Protein AF-A0A7Y2C066-F1 (afdb_monomer)

Mean predicted aligned error: 6.17 Å

pLDDT: mean 93.5, std 5.36, range [54.94, 98.06]

Secondary structure (DSSP, 8-state):
----HHHHHHHHTTS--EEEE--SS--SPTT-EEEETTEEEEEEEEEEEEGGG--HHHHHHTT-SSHHHHHHHHT--TT-EEEEEEEEEEES-HHHHHHH-----HHHHHHHHHHHHHHHHT-TT---HHHHHHHHHHSTT--HHHHHHHTT--HHHHHHHHHHHHHTTSEEE-SSSEEE-HHHHHHHHHHHHTT-

Solvent-accessible surface area (backbone atoms only — not comparable to full-atom values): 10871 Å² total; per-residue (Å²): 138,87,76,55,70,69,57,49,54,32,22,67,70,68,61,23,42,39,43,77,41,71,65,98,68,84,86,73,55,68,73,37,73,43,85,56,99,88,14,26,35,30,29,67,39,77,43,83,38,50,45,80,72,62,44,76,64,54,30,48,29,43,70,38,93,40,67,69,58,48,30,65,75,52,71,53,60,69,87,38,70,31,37,42,29,36,37,45,59,66,47,71,49,66,46,58,60,43,23,66,29,65,69,68,52,73,68,57,44,52,54,51,50,52,55,45,52,56,54,22,76,69,38,96,80,49,73,47,60,68,62,53,52,52,50,30,60,78,42,57,49,44,42,63,62,59,59,15,63,78,64,77,42,61,45,69,64,47,53,54,52,52,48,54,41,32,68,72,7,30,35,41,80,54,98,58,24,30,35,57,17,42,27,28,48,33,50,52,52,52,58,52,60,75,73,108

Sequence (196 aa):
MLFKIKDLQAIKKGKIDLAFRNWKSARVKVDSVINTAIGQIKINSIEKSRIAHISPEDIKRSGNENLSSLLKILKVNAEDEVFRIALSYHGEDPRIKLRNQESISSVQFEEVKFKLDRMDGRSSTGPWTMQVLKLIQNHPHQRAQFLADTLERDKDKLKINIRKLKNMGLTQRHEVGYTISPLGKAYLNEIENLKT

Nearest PDB structures (foldseek):
  1lnw-assembly3_F  TM=7.573E-01  e=3.057E-03  Pseudomonas aeruginosa
  7oyk-assembly2_DDD  TM=9.380E-01  e=2.435E-02  Bacillus subtilis subsp. subtilis str. 168
  7oyk-assembly2_CCC  TM=6.963E-01  e=1.219E-02  Bacillus subtilis subsp. subtilis str. 168
  7oyk-assembly1_BBB  TM=6.922E-01  e=1.219E-02  Bacillus subtilis subsp. subtilis str. 168
  8r3g-assembly1_C  TM=8.008E-01  e=3.132E-02  Bacillus subtilis

Radius of gyration: 21.39 Å; Cα contacts (8 Å, |Δi|>4): 288; chains: 1; bounding box: 54×34×54 Å

Structure (mmCIF, N/CA/C/O backbone):
data_AF-A0A7Y2C066-F1
#
_entry.id   AF-A0A7Y2C066-F1
#
loop_
_atom_site.group_PDB
_atom_site.id
_atom_site.type_symbol
_atom_site.label_atom_id
_atom_site.label_alt_id
_atom_site.label_comp_id
_atom_site.label_asym_id
_atom_site.label_entity_id
_atom_site.label_seq_id
_atom_site.pdbx_PDB_ins_code
_atom_site.Cartn_x
_atom_site.Cartn_y
_atom_site.Cartn_z
_atom_site.occupancy
_atom_site.B_iso_or_equiv
_atom_site.auth_seq_id
_atom_site.auth_comp_id
_atom_site.auth_asym_id
_atom_site.auth_atom_id
_atom_site.pdbx_PDB_model_num
ATOM 1 N N . MET A 1 1 ? 8.608 2.709 -5.106 1.00 57.56 1 MET A N 1
ATOM 2 C CA . MET A 1 1 ? 8.602 2.460 -6.562 1.00 57.56 1 MET A CA 1
ATOM 3 C C . MET A 1 1 ? 7.378 3.158 -7.123 1.00 57.56 1 MET A C 1
ATOM 5 O O . MET A 1 1 ? 6.286 2.838 -6.674 1.00 57.56 1 MET A O 1
ATOM 9 N N . LEU A 1 2 ? 7.550 4.152 -7.994 1.00 70.25 2 LEU A N 1
ATOM 10 C CA . LEU A 1 2 ? 6.425 4.884 -8.576 1.00 70.25 2 LEU A CA 1
ATOM 11 C C . LEU A 1 2 ? 6.383 4.586 -10.075 1.00 70.25 2 LEU A C 1
ATOM 13 O O . LEU A 1 2 ? 7.304 4.951 -10.798 1.00 70.25 2 LEU A O 1
ATOM 17 N N . PHE A 1 3 ? 5.351 3.871 -10.511 1.00 83.25 3 PHE A N 1
ATOM 18 C CA . PHE A 1 3 ? 5.020 3.721 -11.926 1.00 83.25 3 PHE A CA 1
ATOM 19 C C . PHE A 1 3 ? 3.995 4.779 -12.310 1.00 83.25 3 PHE A C 1
ATOM 21 O O . PHE A 1 3 ? 3.134 5.130 -11.496 1.00 83.25 3 PHE A O 1
ATOM 28 N N . LYS A 1 4 ? 4.054 5.261 -13.552 1.00 88.81 4 LYS A N 1
ATOM 29 C CA . LYS A 1 4 ? 2.975 6.087 -14.096 1.00 88.81 4 LYS A CA 1
ATOM 30 C C . LYS A 1 4 ? 1.754 5.198 -14.334 1.00 88.81 4 LYS A C 1
ATOM 32 O O . LYS A 1 4 ? 1.894 4.011 -14.624 1.00 88.81 4 LYS A O 1
ATOM 37 N N . ILE A 1 5 ? 0.551 5.771 -14.256 1.00 90.62 5 ILE A N 1
ATOM 38 C CA . ILE A 1 5 ? -0.699 5.023 -14.486 1.00 90.62 5 ILE A CA 1
ATOM 39 C C . ILE A 1 5 ? -0.692 4.346 -15.866 1.00 90.62 5 ILE A C 1
ATOM 41 O O . ILE A 1 5 ? -1.111 3.196 -15.972 1.00 90.62 5 ILE A O 1
ATOM 45 N N . LYS A 1 6 ? -0.148 5.011 -16.896 1.00 91.56 6 LYS A N 1
ATOM 46 C CA . LYS A 1 6 ? -0.020 4.435 -18.244 1.00 91.56 6 LYS A CA 1
ATOM 47 C C . LYS A 1 6 ? 0.816 3.144 -18.256 1.00 91.56 6 LYS A C 1
ATOM 49 O O . LYS A 1 6 ? 0.405 2.160 -18.861 1.00 91.56 6 LYS A O 1
ATOM 54 N N . ASP A 1 7 ? 1.943 3.133 -17.539 1.00 92.50 7 ASP A N 1
ATOM 55 C CA . ASP A 1 7 ? 2.865 1.993 -17.507 1.00 92.50 7 ASP A CA 1
ATOM 56 C C . ASP A 1 7 ? 2.202 0.838 -16.762 1.00 92.50 7 ASP A C 1
ATOM 58 O O . ASP A 1 7 ? 2.212 -0.297 -17.221 1.00 92.50 7 ASP A O 1
ATOM 62 N N . LEU A 1 8 ? 1.528 1.150 -15.651 1.00 93.62 8 LEU A N 1
ATOM 63 C CA . LEU A 1 8 ? 0.734 0.178 -14.914 1.00 93.62 8 LEU A CA 1
ATOM 64 C C . LEU A 1 8 ? -0.328 -0.475 -15.816 1.00 93.62 8 LEU A C 1
ATOM 66 O O . LEU A 1 8 ? -0.439 -1.698 -15.850 1.00 93.62 8 LEU A O 1
ATOM 70 N N . GLN A 1 9 ? -1.099 0.311 -16.574 1.00 94.12 9 GLN A N 1
ATOM 71 C CA . GLN A 1 9 ? -2.117 -0.232 -17.482 1.00 94.12 9 GLN A CA 1
ATOM 72 C C . GLN A 1 9 ? -1.508 -1.137 -18.557 1.00 94.12 9 GLN A C 1
ATOM 74 O O . GLN A 1 9 ? -2.096 -2.162 -18.899 1.00 94.12 9 GLN A O 1
ATOM 79 N N . ALA A 1 10 ? -0.337 -0.777 -19.080 1.00 94.56 10 ALA A N 1
ATOM 80 C CA . ALA A 1 10 ? 0.388 -1.603 -20.034 1.00 94.56 10 ALA A CA 1
ATOM 81 C C . ALA A 1 10 ? 0.888 -2.913 -19.399 1.00 94.56 10 ALA A C 1
ATOM 83 O O . ALA A 1 10 ? 0.758 -3.959 -20.030 1.00 94.56 10 ALA A O 1
ATOM 84 N N . ILE A 1 11 ? 1.342 -2.887 -18.140 1.00 95.31 11 ILE A N 1
ATOM 85 C CA . ILE A 1 11 ? 1.706 -4.089 -17.370 1.00 95.31 11 ILE A CA 1
ATOM 86 C C . ILE A 1 11 ? 0.494 -5.002 -17.170 1.00 95.31 11 ILE A C 1
ATOM 88 O O . ILE A 1 11 ? 0.571 -6.198 -17.431 1.00 95.31 11 ILE A O 1
ATOM 92 N N . LYS A 1 12 ? -0.661 -4.443 -16.785 1.00 95.00 12 LYS A N 1
ATOM 93 C CA . LYS A 1 12 ? -1.915 -5.209 -16.656 1.00 95.00 12 LYS A CA 1
ATOM 94 C C . LYS A 1 12 ? -2.336 -5.875 -17.969 1.00 95.00 12 LYS A C 1
ATOM 96 O O . LYS A 1 12 ? -2.897 -6.962 -17.944 1.00 95.00 12 LYS A O 1
ATOM 101 N N . LYS A 1 13 ? -2.055 -5.236 -19.107 1.00 95.06 13 LYS A N 1
ATOM 102 C CA . LYS A 1 13 ? -2.313 -5.777 -20.452 1.00 95.06 13 LYS A CA 1
ATOM 103 C C . LYS A 1 13 ? -1.206 -6.715 -20.963 1.00 95.06 13 LYS A C 1
ATOM 105 O O . LYS A 1 13 ? -1.293 -7.140 -22.108 1.00 95.06 13 LYS A O 1
ATOM 110 N N . GLY A 1 14 ? -0.156 -6.979 -20.180 1.00 93.44 14 GLY A N 1
ATOM 111 C CA . GLY A 1 14 ? 0.991 -7.799 -20.593 1.00 93.44 14 GLY A CA 1
ATOM 112 C C . GLY A 1 14 ? 1.893 -7.158 -21.655 1.00 93.44 14 GLY A C 1
ATOM 113 O O . GLY A 1 14 ? 2.716 -7.840 -22.249 1.00 93.44 14 GLY A O 1
ATOM 114 N N . LYS A 1 15 ? 1.746 -5.853 -21.922 1.00 94.62 15 LYS A N 1
ATOM 115 C CA . LYS A 1 15 ? 2.551 -5.127 -22.924 1.00 94.62 15 LYS A CA 1
ATOM 116 C C . LYS A 1 15 ? 3.915 -4.681 -22.395 1.00 94.62 15 LYS A C 1
ATOM 118 O O . LYS A 1 15 ? 4.811 -4.415 -23.186 1.00 94.62 15 LYS A O 1
ATOM 123 N N . ILE A 1 16 ? 4.033 -4.533 -21.078 1.00 95.56 16 ILE A N 1
ATOM 124 C CA . ILE A 1 16 ? 5.264 -4.173 -20.372 1.00 95.56 16 ILE A CA 1
ATOM 125 C C . ILE A 1 16 ? 5.467 -5.204 -19.271 1.00 95.56 16 ILE A C 1
ATOM 127 O O . ILE A 1 16 ? 4.553 -5.457 -18.489 1.00 95.56 16 ILE A O 1
ATOM 131 N N . ASP A 1 17 ? 6.666 -5.756 -19.186 1.00 97.12 17 ASP A N 1
ATOM 132 C CA . ASP A 1 17 ? 7.052 -6.724 -18.157 1.00 97.12 17 ASP A CA 1
ATOM 133 C C . ASP A 1 17 ? 8.464 -6.464 -17.603 1.00 97.12 17 ASP A C 1
ATOM 135 O O . ASP A 1 17 ? 8.962 -7.231 -16.776 1.00 97.12 17 ASP A O 1
ATOM 139 N N . LEU A 1 18 ? 9.099 -5.361 -18.018 1.00 97.00 18 LEU A N 1
ATOM 140 C CA . LEU A 1 18 ? 10.395 -4.915 -17.519 1.00 97.00 18 LEU A CA 1
ATOM 141 C C . LEU A 1 18 ? 10.331 -3.498 -16.953 1.00 97.00 18 LEU A C 1
ATOM 143 O O . LEU A 1 18 ? 9.627 -2.616 -17.442 1.00 97.00 18 LEU A O 1
ATOM 147 N N . ALA A 1 19 ? 11.145 -3.248 -15.936 1.00 95.56 19 ALA A N 1
ATOM 148 C CA . ALA A 1 19 ? 11.469 -1.909 -15.482 1.00 95.56 19 ALA A CA 1
ATOM 149 C C . ALA A 1 19 ? 12.961 -1.790 -15.200 1.00 95.56 19 ALA A C 1
ATOM 151 O O . ALA A 1 19 ? 13.561 -2.664 -14.582 1.00 95.56 19 ALA A O 1
ATOM 152 N N . PHE A 1 20 ? 13.531 -0.652 -15.578 1.00 95.12 20 PHE A N 1
ATOM 153 C CA . PHE A 1 20 ? 14.903 -0.302 -15.239 1.00 95.12 20 PHE A CA 1
ATOM 154 C C . PHE A 1 20 ? 14.936 0.749 -14.137 1.00 95.12 20 PHE A C 1
ATOM 156 O O . PHE A 1 20 ? 14.076 1.639 -14.094 1.00 95.12 20 PHE A O 1
ATOM 163 N N . ARG A 1 21 ? 15.893 0.650 -13.212 1.00 93.88 21 ARG A N 1
ATOM 164 C CA 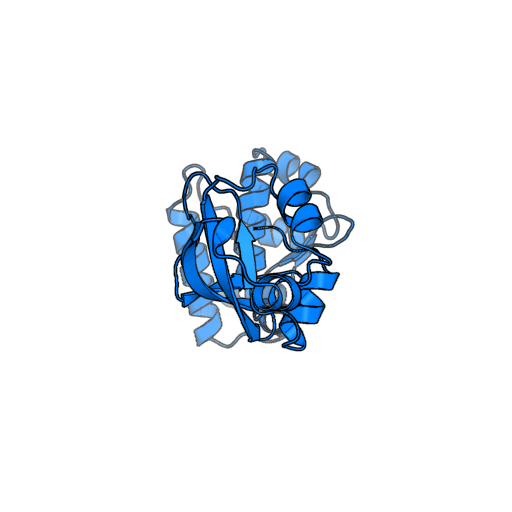. ARG A 1 21 ? 16.023 1.580 -12.083 1.00 93.88 21 ARG A CA 1
ATOM 165 C C . ARG A 1 21 ? 17.480 1.887 -11.767 1.00 93.88 21 ARG A C 1
ATOM 167 O O . ARG A 1 21 ? 18.281 0.982 -11.570 1.00 93.88 21 ARG A O 1
ATOM 174 N N . ASN A 1 22 ? 17.774 3.171 -11.599 1.00 94.06 22 ASN A N 1
ATOM 175 C CA . ASN A 1 22 ? 19.000 3.638 -10.970 1.00 94.06 22 ASN A CA 1
ATOM 176 C C . ASN A 1 22 ? 18.770 3.710 -9.449 1.00 94.06 22 ASN A C 1
ATOM 178 O O . ASN A 1 22 ? 18.208 4.679 -8.934 1.00 94.06 22 ASN A O 1
ATOM 182 N N . TRP A 1 23 ? 19.092 2.631 -8.736 1.00 92.12 23 TRP A N 1
ATOM 183 C CA . TRP A 1 23 ? 18.979 2.556 -7.277 1.00 92.12 23 TRP A CA 1
ATOM 184 C C . TRP A 1 23 ? 20.351 2.346 -6.648 1.00 92.12 23 TRP A C 1
ATOM 186 O O . TRP A 1 23 ? 21.176 1.626 -7.191 1.00 92.12 23 TRP A O 1
ATOM 196 N N . LYS A 1 24 ? 20.554 2.880 -5.437 1.00 87.50 24 LYS A N 1
ATOM 197 C CA . LYS A 1 24 ? 21.724 2.524 -4.615 1.00 87.50 24 LYS A CA 1
ATOM 198 C C . LYS A 1 24 ? 21.641 1.086 -4.087 1.00 87.50 24 LYS A C 1
ATOM 200 O O . LYS A 1 24 ? 22.653 0.412 -3.959 1.00 87.50 24 LYS A O 1
ATOM 205 N N . SER A 1 25 ? 20.433 0.617 -3.766 1.00 86.56 25 SER A N 1
ATOM 206 C CA . SER A 1 25 ? 20.174 -0.756 -3.321 1.00 86.56 25 SER A CA 1
ATOM 207 C C . SER A 1 25 ? 18.729 -1.180 -3.599 1.00 86.56 25 SER A C 1
ATOM 209 O O . SER A 1 25 ? 17.804 -0.360 -3.565 1.00 86.56 25 SER A O 1
ATOM 211 N N . ALA A 1 26 ? 18.523 -2.473 -3.868 1.00 86.19 26 ALA A N 1
ATOM 212 C CA . ALA A 1 26 ? 17.196 -3.050 -4.057 1.00 86.19 26 ALA A CA 1
ATOM 213 C C . ALA A 1 26 ? 16.495 -3.241 -2.701 1.00 86.19 26 ALA A C 1
ATOM 215 O O . ALA A 1 26 ? 16.859 -4.106 -1.912 1.00 86.19 26 ALA A O 1
ATOM 216 N N . ARG A 1 27 ? 15.479 -2.414 -2.419 1.00 84.06 27 ARG A N 1
ATOM 217 C CA . ARG A 1 27 ? 14.651 -2.532 -1.197 1.00 84.06 27 ARG A CA 1
ATOM 218 C C . ARG A 1 27 ? 13.428 -3.437 -1.365 1.00 84.06 27 ARG A C 1
ATOM 220 O O . ARG A 1 27 ? 12.793 -3.798 -0.379 1.00 84.06 27 ARG A O 1
ATOM 227 N N . VAL A 1 28 ? 13.063 -3.745 -2.605 1.00 86.62 28 VAL A N 1
ATOM 228 C CA . VAL A 1 28 ? 12.016 -4.720 -2.939 1.00 86.62 28 VAL A CA 1
ATOM 229 C C . VAL A 1 28 ? 12.650 -6.093 -3.103 1.00 86.62 28 VAL A C 1
ATOM 231 O O . VAL A 1 28 ? 13.796 -6.190 -3.530 1.00 86.62 28 VAL A O 1
ATOM 234 N N . LYS A 1 29 ? 11.908 -7.137 -2.738 1.00 91.69 29 LYS A N 1
ATOM 235 C CA . LYS A 1 29 ? 12.378 -8.521 -2.818 1.00 91.69 29 LYS A CA 1
ATOM 236 C C . LYS A 1 29 ? 11.821 -9.195 -4.066 1.00 91.69 29 LYS A C 1
ATOM 238 O O . LYS A 1 29 ? 10.720 -8.860 -4.509 1.00 91.69 29 LYS A O 1
ATOM 243 N N . VAL A 1 30 ? 12.563 -10.157 -4.597 1.00 94.75 30 VAL A N 1
ATOM 244 C CA . VAL A 1 30 ? 12.031 -11.110 -5.577 1.00 94.75 30 VAL A CA 1
ATOM 245 C C . VAL A 1 30 ? 10.818 -11.826 -4.966 1.00 94.75 30 VAL A C 1
ATOM 247 O O . VAL A 1 30 ? 10.724 -11.959 -3.745 1.00 94.75 30 VAL A O 1
ATOM 250 N N . ASP A 1 31 ? 9.841 -12.155 -5.807 1.00 93.94 31 ASP A N 1
ATOM 251 C CA . ASP A 1 31 ? 8.526 -12.710 -5.470 1.00 93.94 31 ASP A CA 1
ATOM 252 C C . ASP A 1 31 ? 7.604 -11.818 -4.629 1.00 93.94 31 ASP A C 1
ATOM 254 O O . ASP A 1 31 ? 6.464 -12.191 -4.348 1.00 93.94 31 ASP A O 1
ATOM 258 N N . SER A 1 32 ? 8.033 -10.604 -4.271 1.00 93.56 32 SER A N 1
ATOM 259 C CA . SER A 1 32 ? 7.168 -9.678 -3.542 1.00 93.56 32 SER A CA 1
ATOM 260 C C . SER A 1 32 ? 6.041 -9.124 -4.416 1.00 93.56 32 SER A C 1
ATOM 262 O O . SER A 1 32 ? 6.210 -8.857 -5.608 1.00 93.56 32 SER A O 1
ATOM 264 N N . VAL A 1 33 ? 4.884 -8.907 -3.788 1.00 93.50 33 VAL A N 1
ATOM 265 C CA . VAL A 1 33 ? 3.707 -8.296 -4.410 1.00 93.50 33 VAL A CA 1
ATOM 266 C C . VAL A 1 33 ? 3.542 -6.867 -3.904 1.00 93.50 33 VAL A C 1
ATOM 268 O O . VAL A 1 33 ? 3.562 -6.599 -2.701 1.00 93.50 33 VAL A O 1
ATOM 271 N N . ILE A 1 34 ? 3.374 -5.930 -4.834 1.00 90.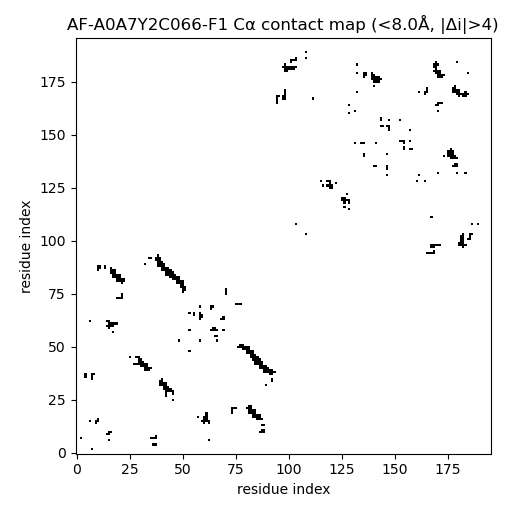81 34 ILE A N 1
ATOM 272 C CA . ILE A 1 34 ? 3.264 -4.499 -4.564 1.00 90.81 34 ILE A CA 1
ATOM 273 C C . ILE A 1 34 ? 1.872 -4.021 -4.963 1.00 90.81 34 ILE A C 1
ATOM 275 O O . ILE A 1 34 ? 1.448 -4.172 -6.107 1.00 90.81 34 ILE A O 1
ATOM 279 N N . ASN A 1 35 ? 1.182 -3.371 -4.026 1.00 90.19 35 ASN A N 1
ATOM 280 C CA . ASN A 1 35 ? -0.069 -2.677 -4.314 1.00 90.19 35 ASN A CA 1
ATOM 281 C C . ASN A 1 35 ? 0.200 -1.390 -5.109 1.00 90.19 35 ASN A C 1
ATOM 283 O O . ASN A 1 35 ? 0.989 -0.540 -4.690 1.00 90.19 35 ASN A O 1
ATOM 287 N N . THR A 1 36 ? -0.510 -1.219 -6.218 1.00 90.81 36 THR A N 1
ATOM 288 C CA . THR A 1 36 ? -0.438 -0.059 -7.116 1.00 90.81 36 THR A CA 1
ATOM 289 C C . THR A 1 36 ? -1.817 0.583 -7.282 1.00 90.81 36 THR A C 1
ATOM 291 O O . THR A 1 36 ? -2.799 0.131 -6.696 1.00 90.81 36 THR A O 1
ATOM 294 N N . ALA A 1 37 ? -1.910 1.644 -8.086 1.00 86.50 37 ALA A N 1
ATOM 295 C CA . ALA A 1 37 ? -3.178 2.319 -8.359 1.00 86.50 37 ALA A CA 1
ATOM 296 C C . ALA A 1 37 ? -4.194 1.464 -9.147 1.00 86.50 37 ALA A C 1
ATOM 298 O O . ALA A 1 37 ? -5.370 1.805 -9.157 1.00 86.50 37 ALA A O 1
ATOM 299 N N . ILE A 1 38 ? -3.766 0.374 -9.796 1.00 88.19 38 ILE A N 1
ATOM 300 C CA . ILE A 1 38 ? -4.628 -0.451 -10.668 1.00 88.19 38 ILE A CA 1
ATOM 301 C C . ILE A 1 38 ? -4.701 -1.930 -10.245 1.00 88.19 38 ILE A C 1
ATOM 303 O O . ILE A 1 38 ? -5.071 -2.794 -11.043 1.00 88.19 38 ILE A O 1
ATOM 307 N N . GLY A 1 39 ? -4.280 -2.234 -9.017 1.00 91.25 39 GLY A N 1
ATOM 308 C CA . GLY A 1 39 ? -4.144 -3.597 -8.512 1.00 91.25 39 GLY A CA 1
ATOM 309 C C . GLY A 1 39 ? -2.717 -3.925 -8.096 1.00 91.25 39 GLY A C 1
ATOM 310 O O . GLY A 1 39 ? -1.932 -3.040 -7.749 1.00 91.25 39 GLY A O 1
ATOM 311 N N . GLN A 1 40 ? -2.386 -5.203 -8.114 1.00 94.69 40 GLN A N 1
ATOM 312 C CA . GLN A 1 40 ? -1.141 -5.750 -7.611 1.00 94.69 40 GLN A CA 1
ATOM 313 C C . GLN A 1 40 ? -0.183 -6.113 -8.742 1.00 94.69 40 GLN A C 1
ATOM 315 O O . GLN A 1 40 ? -0.586 -6.661 -9.766 1.00 94.69 40 GLN A O 1
ATOM 320 N N . ILE A 1 41 ? 1.098 -5.819 -8.533 1.00 95.12 41 ILE A N 1
ATOM 321 C CA . ILE A 1 41 ? 2.198 -6.222 -9.413 1.00 95.12 41 ILE A CA 1
ATOM 322 C C . ILE A 1 41 ? 3.128 -7.136 -8.626 1.00 95.12 41 ILE A C 1
ATOM 324 O O . ILE A 1 41 ? 3.499 -6.802 -7.500 1.00 95.12 41 ILE A O 1
ATOM 328 N N . LYS A 1 42 ? 3.521 -8.259 -9.223 1.00 95.94 42 LYS A N 1
ATOM 329 C CA . LYS A 1 42 ? 4.548 -9.152 -8.691 1.00 95.94 42 LYS A CA 1
ATOM 330 C C . LYS A 1 42 ? 5.913 -8.762 -9.254 1.00 95.94 42 LYS A C 1
ATOM 332 O O . LYS A 1 42 ? 6.036 -8.464 -10.442 1.00 95.94 42 LYS A O 1
ATOM 337 N N . ILE A 1 43 ? 6.926 -8.751 -8.392 1.00 96.44 43 ILE A N 1
ATOM 338 C CA . ILE A 1 43 ? 8.331 -8.633 -8.784 1.00 96.44 43 ILE A CA 1
ATOM 339 C C . ILE A 1 43 ? 8.867 -10.036 -9.058 1.00 96.44 43 ILE A C 1
ATOM 341 O O . ILE A 1 43 ? 8.978 -10.841 -8.139 1.00 96.44 43 ILE A O 1
ATOM 345 N N . ASN A 1 44 ? 9.184 -10.323 -10.316 1.00 96.56 44 ASN A N 1
ATOM 346 C CA . ASN A 1 44 ? 9.581 -11.655 -10.767 1.00 96.56 44 ASN A CA 1
ATOM 347 C C . ASN A 1 44 ? 11.097 -11.862 -10.663 1.00 96.56 44 ASN A C 1
ATOM 349 O O . ASN A 1 44 ? 11.532 -12.936 -10.273 1.00 96.56 44 ASN A O 1
ATOM 353 N N . SER A 1 45 ? 11.904 -10.845 -10.978 1.00 96.75 45 SER A N 1
ATOM 354 C CA . SER A 1 45 ? 13.358 -10.881 -10.775 1.00 96.75 45 SER A CA 1
ATOM 355 C C . SER A 1 45 ? 13.924 -9.476 -10.574 1.00 96.75 45 SER A C 1
ATOM 357 O O . SER A 1 45 ? 13.286 -8.477 -10.918 1.00 96.75 45 SER A O 1
ATOM 359 N N . ILE A 1 46 ? 15.108 -9.398 -9.964 1.00 96.38 46 ILE A N 1
ATOM 360 C CA . ILE A 1 46 ? 15.875 -8.163 -9.791 1.00 96.38 46 ILE A CA 1
ATOM 361 C C . ILE A 1 46 ? 17.337 -8.501 -10.049 1.00 96.38 46 ILE A C 1
ATOM 363 O O . ILE A 1 46 ? 17.955 -9.220 -9.268 1.00 96.38 46 ILE A O 1
ATOM 367 N N . GLU A 1 47 ? 17.896 -7.936 -11.108 1.00 95.56 47 GLU A N 1
ATOM 368 C CA . GLU A 1 47 ? 19.273 -8.179 -11.535 1.00 95.56 47 GLU A CA 1
ATOM 369 C C . GLU A 1 47 ? 19.969 -6.849 -11.810 1.00 95.56 47 GLU A C 1
ATOM 371 O O . GLU A 1 47 ? 19.320 -5.857 -12.144 1.00 95.56 47 GLU A O 1
ATOM 376 N N . LYS A 1 48 ? 21.296 -6.809 -11.680 1.00 95.25 48 LYS A N 1
ATOM 377 C CA . LYS A 1 48 ? 22.084 -5.695 -12.214 1.00 95.25 48 LYS A CA 1
ATOM 378 C C . LYS A 1 48 ? 22.378 -5.963 -13.685 1.00 95.25 48 LYS A C 1
ATOM 380 O O . LYS A 1 48 ? 22.749 -7.074 -14.044 1.00 95.25 48 LYS A O 1
ATOM 385 N N . SER A 1 49 ? 22.231 -4.941 -14.514 1.00 95.81 49 SER A N 1
ATOM 386 C CA . SER A 1 49 ? 22.563 -4.982 -15.933 1.00 95.81 49 SER A CA 1
ATOM 387 C C . SER A 1 49 ? 23.351 -3.738 -16.295 1.00 95.81 49 SER A C 1
ATOM 389 O O . SER A 1 49 ? 22.928 -2.622 -15.982 1.00 95.81 49 SER A O 1
ATOM 391 N N . ARG A 1 50 ? 24.459 -3.924 -17.013 1.00 95.31 50 ARG A N 1
ATOM 392 C CA . ARG A 1 50 ? 25.110 -2.823 -17.724 1.00 95.31 50 ARG A CA 1
ATOM 393 C C . ARG A 1 50 ? 24.172 -2.290 -18.790 1.00 95.31 50 ARG A C 1
ATOM 395 O O . ARG A 1 50 ? 23.432 -3.056 -19.414 1.00 95.31 50 ARG A O 1
ATOM 402 N N . ILE A 1 51 ? 24.222 -0.985 -19.001 1.00 95.06 51 ILE A N 1
ATOM 403 C CA . ILE A 1 51 ? 23.405 -0.311 -20.008 1.00 95.06 51 ILE A CA 1
ATOM 404 C C . ILE A 1 51 ? 23.736 -0.814 -21.417 1.00 95.06 51 ILE A C 1
ATOM 406 O O . ILE A 1 51 ? 22.820 -1.042 -22.204 1.00 95.06 51 ILE A O 1
ATOM 410 N N . ALA A 1 52 ? 25.011 -1.096 -21.696 1.00 93.56 52 ALA A N 1
ATOM 411 C CA . ALA A 1 52 ? 25.466 -1.688 -22.955 1.00 93.56 52 ALA A CA 1
ATOM 412 C C . ALA A 1 52 ? 24.815 -3.048 -23.295 1.00 93.56 52 ALA A C 1
ATOM 414 O O . ALA A 1 52 ? 24.822 -3.454 -24.452 1.00 93.56 52 ALA A O 1
ATOM 415 N N . HIS A 1 53 ? 24.246 -3.757 -22.311 1.00 94.50 53 HIS A N 1
ATOM 416 C CA . HIS A 1 53 ? 23.568 -5.042 -22.525 1.00 94.50 53 HIS A CA 1
ATOM 417 C C . HIS A 1 53 ? 22.049 -4.903 -22.718 1.00 94.50 53 HIS A C 1
ATOM 419 O O . HIS A 1 53 ? 21.369 -5.903 -22.936 1.00 94.50 53 HIS A O 1
ATOM 425 N N . ILE A 1 54 ? 21.494 -3.690 -22.618 1.00 95.56 54 ILE A N 1
ATOM 426 C CA . ILE A 1 54 ? 20.058 -3.463 -22.799 1.00 95.56 54 ILE A CA 1
ATOM 427 C C . ILE A 1 54 ? 19.736 -3.520 -24.292 1.00 95.56 54 ILE A C 1
ATOM 429 O O . ILE A 1 54 ? 20.131 -2.648 -25.066 1.00 95.56 54 ILE A O 1
ATOM 433 N N . SER A 1 55 ? 18.984 -4.543 -24.692 1.00 96.00 55 SER A N 1
ATOM 434 C CA . SER A 1 55 ? 18.589 -4.736 -26.085 1.00 96.00 55 SER A CA 1
ATOM 435 C C . SER A 1 55 ? 17.449 -3.789 -26.501 1.00 96.00 55 SER A C 1
ATOM 437 O O . SER A 1 55 ? 16.685 -3.314 -25.652 1.00 96.00 55 SER A O 1
ATOM 439 N N . PRO A 1 56 ? 17.242 -3.552 -27.811 1.00 95.62 56 PRO A N 1
ATOM 440 C CA . PRO A 1 56 ? 16.044 -2.864 -28.299 1.00 95.62 56 PRO A CA 1
ATOM 441 C C . PRO A 1 56 ? 14.732 -3.531 -27.846 1.00 95.62 56 PRO A C 1
ATOM 443 O O . PRO A 1 56 ? 13.740 -2.846 -27.593 1.00 95.62 56 PRO A O 1
ATOM 446 N N . GLU A 1 57 ? 14.729 -4.857 -27.681 1.00 95.69 57 GLU A N 1
ATOM 447 C CA . GLU A 1 57 ? 13.568 -5.588 -27.165 1.00 95.69 57 GLU A CA 1
ATOM 448 C C . GLU A 1 57 ? 13.321 -5.276 -25.682 1.00 95.69 57 GLU A C 1
ATOM 450 O O . GLU A 1 57 ? 12.181 -5.048 -25.285 1.00 95.69 57 GLU A O 1
ATOM 455 N N . ASP A 1 58 ? 14.366 -5.154 -24.858 1.00 96.50 58 ASP A N 1
ATOM 456 C CA . ASP A 1 58 ? 14.211 -4.727 -23.462 1.00 96.50 58 ASP A CA 1
ATOM 457 C C . ASP A 1 58 ? 13.644 -3.298 -23.349 1.00 96.50 58 ASP A C 1
ATOM 459 O O . ASP A 1 58 ? 12.852 -2.991 -22.449 1.00 96.50 58 ASP A O 1
ATOM 463 N N . ILE A 1 59 ? 14.016 -2.409 -24.274 1.00 95.69 59 ILE A N 1
ATOM 464 C CA . ILE A 1 59 ? 13.458 -1.052 -24.360 1.00 95.69 59 ILE A CA 1
ATOM 465 C C . ILE A 1 59 ? 11.950 -1.106 -24.629 1.00 95.69 59 ILE A C 1
ATOM 467 O O . ILE A 1 59 ? 11.172 -0.493 -23.890 1.00 95.69 59 ILE A O 1
ATOM 471 N N . LYS A 1 60 ? 11.524 -1.911 -25.606 1.00 94.38 60 LYS A N 1
ATOM 472 C CA . LYS A 1 60 ? 10.106 -2.123 -25.926 1.00 94.38 60 LYS A CA 1
ATOM 473 C C . LYS A 1 60 ? 9.341 -2.732 -24.746 1.00 94.38 60 LYS A C 1
ATOM 475 O O . LYS A 1 60 ? 8.307 -2.200 -24.342 1.00 94.38 60 LYS A O 1
ATOM 480 N N . ARG A 1 61 ? 9.888 -3.787 -24.136 1.00 96.56 61 ARG A N 1
ATOM 481 C CA . ARG A 1 61 ? 9.331 -4.488 -22.964 1.00 96.56 61 ARG A CA 1
ATOM 482 C C . ARG A 1 61 ? 9.270 -3.641 -21.695 1.00 96.56 61 ARG A C 1
ATOM 484 O O . ARG A 1 61 ? 8.524 -3.972 -20.775 1.00 96.56 61 ARG A O 1
ATOM 491 N N . SER A 1 62 ? 10.029 -2.547 -21.636 1.00 94.81 62 SER A N 1
ATOM 492 C CA . SER A 1 62 ? 9.976 -1.561 -20.550 1.00 94.81 62 SER A CA 1
ATOM 493 C C . SER A 1 62 ? 9.110 -0.335 -20.861 1.00 94.81 62 SER A C 1
ATOM 495 O O . SER A 1 62 ? 8.965 0.542 -20.007 1.00 94.81 62 SER A O 1
ATOM 497 N N . GLY A 1 63 ? 8.515 -0.276 -22.058 1.00 92.94 63 GLY A N 1
ATOM 498 C CA . GLY A 1 63 ? 7.654 0.820 -22.504 1.00 92.94 63 GLY A CA 1
ATOM 499 C C . GLY A 1 63 ? 8.384 2.133 -22.775 1.00 92.94 63 GLY A C 1
ATOM 500 O O . GLY A 1 63 ? 7.749 3.190 -22.769 1.00 92.94 63 GLY A O 1
ATOM 501 N N . ASN A 1 64 ? 9.703 2.081 -22.974 1.00 92.69 64 ASN A N 1
ATOM 502 C CA . ASN A 1 64 ? 10.499 3.240 -23.359 1.00 92.69 64 ASN A CA 1
ATOM 503 C C . ASN A 1 64 ? 10.568 3.338 -24.887 1.00 92.69 64 ASN A C 1
ATOM 505 O O . ASN A 1 64 ? 10.511 2.334 -25.588 1.00 92.69 64 ASN A O 1
ATOM 509 N N . GLU A 1 65 ? 10.690 4.557 -25.407 1.00 91.69 65 GLU A N 1
ATOM 510 C CA . GLU A 1 65 ? 10.730 4.799 -26.858 1.00 91.69 65 GLU A CA 1
ATOM 511 C C . GLU A 1 65 ? 12.058 4.354 -27.482 1.00 91.69 65 GLU A C 1
ATOM 513 O O . GLU A 1 65 ? 12.090 3.816 -28.582 1.00 91.69 65 GLU A O 1
ATOM 518 N N . ASN A 1 66 ? 13.165 4.605 -26.783 1.00 94.81 66 ASN A N 1
ATOM 519 C CA . ASN A 1 66 ? 14.525 4.284 -27.208 1.00 94.81 66 ASN A CA 1
ATOM 520 C C . ASN A 1 66 ? 15.471 4.300 -25.993 1.00 94.81 66 ASN A C 1
ATOM 522 O O . ASN A 1 66 ? 15.103 4.762 -24.907 1.00 94.81 66 ASN A O 1
ATOM 526 N N . LEU A 1 67 ? 16.706 3.824 -26.184 1.00 94.25 67 LEU A N 1
ATOM 527 C CA . LEU A 1 67 ? 17.717 3.791 -25.125 1.00 94.25 67 LEU A CA 1
ATOM 528 C C . LEU A 1 67 ? 18.021 5.195 -24.578 1.00 94.25 67 LEU A C 1
ATOM 530 O O . LEU A 1 67 ? 18.038 5.377 -23.368 1.00 94.25 67 LEU A O 1
ATOM 534 N N . SER A 1 68 ? 18.167 6.211 -25.437 1.00 94.00 68 SER A N 1
ATOM 535 C CA . SER A 1 68 ? 18.460 7.591 -25.007 1.00 94.00 68 SER A CA 1
ATOM 536 C C . SER A 1 68 ? 17.394 8.158 -24.056 1.00 94.00 68 SER A C 1
ATOM 538 O O . SER A 1 68 ? 17.720 8.779 -23.043 1.00 94.00 68 SER A O 1
ATOM 540 N N . SER A 1 69 ? 16.114 7.900 -24.339 1.00 92.81 69 SER A N 1
ATOM 541 C CA . SER A 1 69 ? 14.983 8.243 -23.471 1.00 92.81 69 SER A CA 1
ATOM 542 C C . SER A 1 69 ? 15.105 7.569 -22.102 1.00 92.81 69 SER A C 1
ATOM 544 O O . SER A 1 69 ? 14.982 8.236 -21.070 1.00 92.81 69 SER A O 1
ATOM 546 N N . LEU A 1 70 ? 15.453 6.278 -22.080 1.00 93.69 70 LEU A N 1
ATOM 547 C CA . LEU A 1 70 ? 15.676 5.541 -20.840 1.00 93.69 70 LEU A CA 1
ATOM 548 C C . LEU A 1 70 ? 16.823 6.144 -20.008 1.00 93.69 70 LEU A C 1
ATOM 550 O O . LEU A 1 70 ? 16.647 6.372 -18.810 1.00 93.69 70 LEU A O 1
ATOM 554 N N . LEU A 1 71 ? 17.961 6.463 -20.634 1.00 94.38 71 LEU A N 1
ATOM 555 C CA . LEU A 1 71 ? 19.113 7.085 -19.962 1.00 94.38 71 LEU A CA 1
ATOM 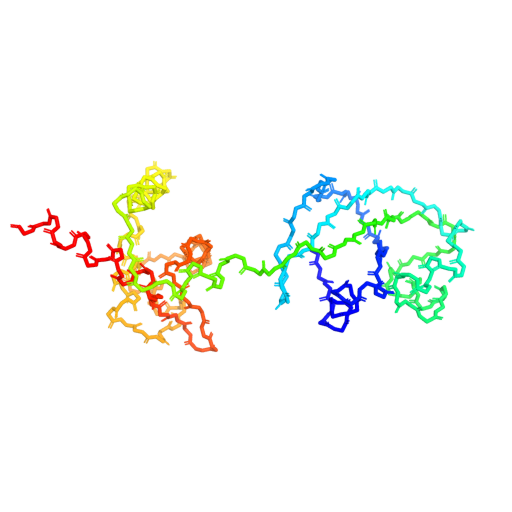556 C C . LEU A 1 71 ? 18.745 8.421 -19.317 1.00 94.38 71 LEU A C 1
ATOM 558 O O . LEU A 1 71 ? 19.048 8.652 -18.146 1.00 94.38 71 LEU A O 1
ATOM 562 N N . LYS A 1 72 ? 18.017 9.274 -20.049 1.00 93.44 72 LYS A N 1
ATOM 563 C CA . LYS A 1 72 ? 17.537 10.570 -19.545 1.00 93.44 72 LYS A CA 1
ATOM 564 C C . LYS A 1 72 ? 16.614 10.406 -18.337 1.00 93.44 72 LYS A C 1
ATOM 566 O O . LYS A 1 72 ? 16.745 11.143 -17.361 1.00 93.44 72 LYS A O 1
ATOM 571 N N . ILE A 1 73 ? 15.701 9.432 -18.380 1.00 91.12 73 ILE A N 1
ATOM 572 C CA . ILE A 1 73 ? 14.774 9.141 -17.274 1.00 91.12 73 ILE A CA 1
ATOM 573 C C . ILE A 1 73 ? 15.532 8.651 -16.034 1.00 91.12 73 ILE A C 1
ATOM 575 O O . ILE A 1 73 ? 15.198 9.039 -14.913 1.00 91.12 73 ILE A O 1
ATOM 579 N N . LEU A 1 74 ? 16.539 7.798 -16.227 1.00 92.62 74 LEU A N 1
ATOM 580 C CA . LEU A 1 74 ? 17.324 7.204 -15.145 1.00 92.62 74 LEU A CA 1
ATOM 581 C C . LEU A 1 74 ? 18.462 8.098 -14.637 1.00 92.62 74 LEU A C 1
ATOM 583 O O . LEU A 1 74 ? 18.967 7.845 -13.540 1.00 92.62 74 LEU A O 1
ATOM 587 N N . LYS A 1 75 ? 18.817 9.143 -15.396 1.00 94.62 75 LYS A N 1
ATOM 588 C CA . LYS A 1 75 ? 19.956 10.038 -15.149 1.00 94.62 75 LYS A CA 1
ATOM 589 C C . LYS A 1 75 ? 21.268 9.256 -15.013 1.00 94.62 75 LYS A C 1
ATOM 591 O O . LYS A 1 75 ? 21.944 9.353 -13.993 1.00 94.62 75 LYS A O 1
ATOM 596 N N . VAL A 1 76 ? 21.558 8.441 -16.022 1.00 93.56 76 VAL A N 1
ATOM 597 C CA . V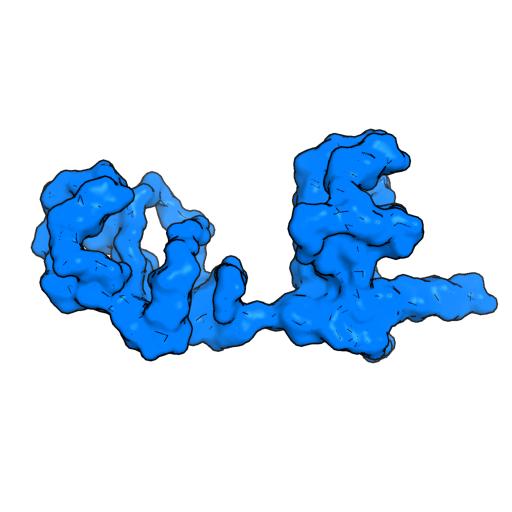AL A 1 76 ? 22.736 7.560 -16.115 1.00 93.56 76 VAL A CA 1
ATOM 598 C C . VAL A 1 76 ? 23.344 7.638 -17.512 1.00 93.56 76 VAL A C 1
ATOM 600 O O . VAL A 1 76 ? 22.672 8.046 -18.463 1.00 93.56 76 VAL A O 1
ATOM 603 N N . ASN A 1 77 ? 24.596 7.216 -17.627 1.00 93.00 77 ASN A N 1
ATOM 604 C CA . ASN A 1 77 ? 25.362 7.141 -18.864 1.00 93.00 77 ASN A CA 1
ATOM 605 C C . ASN A 1 77 ? 25.387 5.713 -19.435 1.00 93.00 77 ASN A C 1
ATOM 607 O O . ASN A 1 77 ? 24.940 4.759 -18.799 1.00 93.00 77 ASN A O 1
ATOM 611 N N . ALA A 1 78 ? 25.930 5.565 -20.647 1.00 88.44 78 ALA A N 1
ATOM 612 C CA . ALA A 1 78 ? 26.027 4.280 -21.348 1.00 88.44 78 ALA A CA 1
ATOM 613 C C . ALA A 1 78 ? 26.911 3.235 -20.635 1.00 88.44 78 ALA A C 1
ATOM 615 O O . ALA A 1 78 ? 26.703 2.037 -20.814 1.00 88.44 78 ALA A O 1
ATOM 616 N N . GLU A 1 79 ? 27.847 3.692 -19.801 1.00 89.38 79 GLU A N 1
ATOM 617 C CA . GLU A 1 79 ? 28.786 2.842 -19.055 1.00 89.38 79 GLU A CA 1
ATOM 618 C C . GLU A 1 79 ? 28.255 2.405 -17.679 1.00 89.38 79 GLU A C 1
ATOM 620 O O . GLU A 1 79 ? 28.859 1.566 -17.011 1.00 89.38 79 GLU A O 1
ATOM 625 N N . ASP A 1 80 ? 27.127 2.966 -17.235 1.00 93.69 80 ASP A N 1
ATOM 626 C CA . ASP A 1 80 ? 26.593 2.707 -15.900 1.00 93.69 80 ASP A CA 1
ATOM 627 C C . ASP A 1 80 ? 25.878 1.345 -15.805 1.00 93.69 80 ASP A C 1
ATOM 629 O O . ASP A 1 80 ? 25.464 0.718 -16.790 1.00 93.69 80 ASP A O 1
ATOM 633 N N . GLU A 1 81 ? 25.673 0.899 -14.565 1.00 94.88 81 GLU A N 1
ATOM 634 C CA . GLU A 1 81 ? 24.811 -0.235 -14.241 1.00 94.88 81 GLU A CA 1
ATOM 635 C C . GLU A 1 81 ? 23.460 0.230 -13.703 1.00 94.88 81 GLU A C 1
ATOM 637 O O . GLU A 1 81 ? 23.346 1.176 -12.921 1.00 94.88 81 GLU A O 1
ATOM 642 N N . VAL A 1 82 ? 22.416 -0.502 -14.077 1.00 96.00 82 VAL A N 1
ATOM 643 C CA . VAL A 1 82 ? 21.055 -0.295 -13.587 1.00 96.00 82 VAL A CA 1
ATOM 644 C C . VAL A 1 82 ? 20.468 -1.604 -13.091 1.00 96.00 82 VAL A C 1
ATOM 646 O O . VAL A 1 82 ? 20.889 -2.692 -13.476 1.00 96.00 82 VAL A O 1
ATOM 649 N N . PHE A 1 83 ? 19.446 -1.515 -12.249 1.00 96.25 83 PHE A N 1
ATOM 650 C CA . PHE A 1 83 ? 18.635 -2.676 -11.919 1.00 96.25 83 PHE A CA 1
ATOM 651 C C . PHE A 1 83 ? 17.648 -2.955 -13.048 1.00 96.25 83 PHE A C 1
ATOM 653 O O . PHE A 1 83 ? 16.817 -2.097 -13.351 1.00 96.25 83 PHE A O 1
ATOM 660 N N . ARG A 1 84 ? 17.714 -4.156 -13.624 1.00 96.38 84 ARG A N 1
ATOM 661 C CA . ARG A 1 84 ? 16.713 -4.746 -14.513 1.00 96.38 84 ARG A CA 1
ATOM 662 C C . ARG A 1 84 ? 15.739 -5.557 -13.665 1.00 96.38 84 ARG A C 1
ATOM 664 O O . ARG A 1 84 ? 16.141 -6.446 -12.920 1.00 96.38 84 ARG A O 1
ATOM 671 N N . ILE A 1 85 ? 14.462 -5.209 -13.739 1.00 96.62 85 ILE A N 1
ATOM 672 C CA . ILE A 1 85 ? 13.416 -5.772 -12.885 1.00 96.62 85 ILE A CA 1
ATOM 673 C C . ILE A 1 85 ? 12.354 -6.393 -13.780 1.00 96.62 85 ILE A C 1
ATOM 675 O O . ILE A 1 85 ? 11.651 -5.658 -14.476 1.00 96.62 85 ILE A O 1
ATOM 679 N N . ALA A 1 86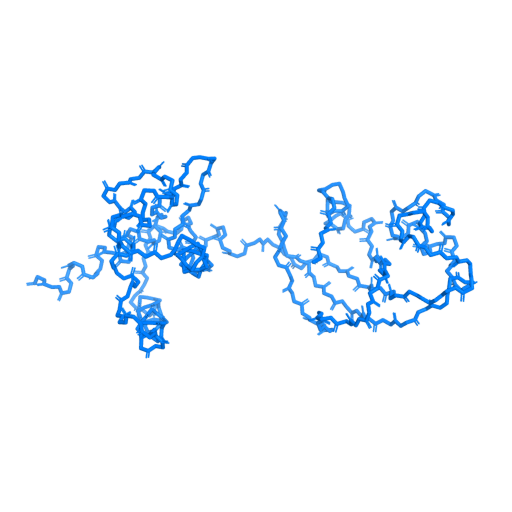 ? 12.220 -7.717 -13.739 1.00 96.88 86 ALA A N 1
ATOM 680 C CA . ALA A 1 86 ? 11.094 -8.402 -14.360 1.00 96.88 86 ALA A CA 1
ATOM 681 C C . ALA A 1 86 ? 9.871 -8.321 -13.448 1.00 96.88 86 ALA A C 1
ATOM 683 O O . ALA A 1 86 ? 9.975 -8.466 -12.226 1.00 96.88 86 ALA A O 1
ATOM 684 N N . LEU A 1 87 ? 8.705 -8.072 -14.028 1.00 96.12 87 LEU A N 1
ATOM 685 C CA . LEU A 1 87 ? 7.478 -7.826 -13.285 1.00 96.12 87 LEU A CA 1
ATOM 686 C C . LEU A 1 87 ? 6.251 -8.278 -14.065 1.00 96.12 87 LEU A C 1
ATOM 688 O O . LEU A 1 87 ? 6.247 -8.308 -15.289 1.00 96.12 87 LEU A O 1
ATOM 692 N N . SER A 1 88 ? 5.195 -8.620 -13.339 1.00 95.81 88 SER A N 1
ATOM 693 C CA . SER A 1 88 ? 3.947 -9.098 -13.928 1.00 95.81 88 SER A CA 1
ATOM 694 C C . SER A 1 88 ? 2.742 -8.576 -13.159 1.00 95.81 88 SER A C 1
ATOM 696 O O . SER A 1 88 ? 2.827 -8.255 -11.970 1.00 95.81 88 SER A O 1
ATOM 698 N N . TYR A 1 89 ? 1.601 -8.471 -13.836 1.00 96.38 89 TYR A N 1
ATOM 699 C CA . TYR A 1 89 ? 0.345 -8.224 -13.143 1.00 96.38 89 TYR A CA 1
ATOM 700 C C . TYR A 1 89 ? -0.020 -9.442 -12.294 1.00 96.38 89 TYR A C 1
ATOM 702 O O . TYR A 1 89 ? -0.018 -10.566 -12.784 1.00 96.38 89 TYR A O 1
ATOM 710 N N . HIS A 1 90 ? -0.315 -9.209 -11.018 1.00 95.19 90 HIS A N 1
ATOM 711 C CA . HIS A 1 90 ? -0.640 -10.270 -10.069 1.00 95.19 90 HIS A CA 1
ATOM 712 C C . HIS A 1 90 ? -2.148 -10.416 -9.859 1.00 95.19 90 HIS A C 1
ATOM 714 O O . HIS A 1 90 ? -2.650 -11.529 -9.759 1.00 95.19 90 HIS A O 1
ATOM 720 N N . GLY A 1 91 ? -2.880 -9.300 -9.797 1.00 92.88 91 GLY A N 1
ATOM 721 C CA . GLY A 1 91 ? -4.318 -9.333 -9.544 1.00 92.88 91 GLY A CA 1
ATOM 722 C C . GLY A 1 91 ? -4.906 -7.987 -9.142 1.00 92.88 91 GLY A C 1
ATOM 723 O O . GLY A 1 91 ? -4.245 -6.946 -9.176 1.00 92.88 91 GLY A O 1
ATOM 724 N N . GLU A 1 92 ? -6.184 -7.988 -8.782 1.00 90.56 92 GLU A N 1
ATOM 725 C CA . GLU A 1 92 ? -6.855 -6.802 -8.246 1.00 90.56 92 GLU A CA 1
ATOM 726 C C . GLU A 1 92 ? -6.327 -6.435 -6.854 1.00 90.56 92 GLU A C 1
ATOM 728 O O . GLU A 1 92 ? -5.700 -7.243 -6.177 1.00 90.56 92 GLU A O 1
ATOM 733 N N . ASP A 1 93 ? -6.565 -5.198 -6.411 1.00 87.62 93 ASP A N 1
ATOM 734 C CA . ASP A 1 93 ? -6.220 -4.805 -5.045 1.00 87.62 93 ASP A CA 1
ATOM 735 C C . ASP A 1 93 ? -7.197 -5.483 -4.065 1.00 87.62 93 ASP A C 1
ATOM 737 O O . ASP A 1 93 ? -8.377 -5.110 -4.038 1.00 87.62 93 ASP A O 1
ATOM 741 N N . PRO A 1 94 ? -6.744 -6.435 -3.226 1.00 85.38 94 PRO A N 1
ATOM 742 C CA . PRO A 1 94 ? -7.626 -7.179 -2.326 1.00 85.38 94 PRO A CA 1
ATOM 743 C C . PRO A 1 94 ? -8.331 -6.264 -1.317 1.00 85.38 94 PRO A C 1
ATOM 745 O O . PRO A 1 94 ? -9.408 -6.595 -0.819 1.00 85.38 94 PRO A O 1
ATOM 748 N N . ARG A 1 95 ? -7.782 -5.068 -1.055 1.00 87.06 95 ARG A N 1
ATOM 749 C CA . ARG A 1 95 ? -8.387 -4.079 -0.153 1.00 87.06 95 ARG A CA 1
ATOM 750 C C . ARG A 1 95 ? -9.706 -3.529 -0.686 1.00 87.06 95 ARG A C 1
ATOM 752 O O . ARG A 1 95 ? -10.498 -3.030 0.109 1.00 87.06 95 ARG A O 1
ATOM 759 N N . ILE A 1 96 ? -9.946 -3.593 -2.000 1.00 84.44 96 ILE A N 1
ATOM 760 C CA . ILE A 1 96 ? -11.216 -3.167 -2.604 1.00 84.44 96 ILE A CA 1
ATOM 761 C C . ILE A 1 96 ? -12.337 -4.113 -2.179 1.00 84.44 96 ILE A C 1
ATOM 763 O O . ILE A 1 96 ? -13.375 -3.639 -1.729 1.00 84.44 96 ILE A O 1
ATOM 767 N N . LYS A 1 97 ? -12.106 -5.428 -2.266 1.00 87.69 97 LYS A N 1
ATOM 768 C CA . LYS A 1 97 ? -13.079 -6.432 -1.817 1.00 87.69 97 LYS A CA 1
ATOM 769 C C . LYS A 1 97 ? -13.338 -6.299 -0.320 1.00 87.69 97 LYS A C 1
ATOM 771 O O . LYS A 1 97 ? -14.486 -6.151 0.074 1.00 87.69 97 LYS A O 1
ATOM 776 N N . LEU A 1 98 ? -12.273 -6.223 0.485 1.00 90.25 98 LEU A N 1
ATOM 777 C CA . LEU A 1 98 ? -12.389 -6.069 1.940 1.00 90.25 98 LEU A CA 1
ATOM 778 C C . LEU A 1 98 ? -13.210 -4.838 2.330 1.00 90.25 98 LEU A C 1
ATOM 780 O O . LEU A 1 98 ? -14.161 -4.951 3.088 1.00 90.25 98 LEU A O 1
ATOM 784 N N . ARG A 1 99 ? -12.883 -3.651 1.806 1.00 90.75 99 ARG A N 1
ATOM 785 C CA . ARG A 1 99 ? -13.576 -2.424 2.227 1.00 90.75 99 ARG A CA 1
ATOM 786 C C . ARG A 1 99 ? -15.039 -2.366 1.782 1.00 90.75 99 ARG A C 1
ATOM 788 O O . ARG A 1 99 ? -15.766 -1.569 2.350 1.00 90.75 99 ARG A O 1
ATOM 795 N N . ASN A 1 100 ? -15.444 -3.116 0.759 1.00 92.06 100 ASN A N 1
ATOM 796 C CA . ASN A 1 100 ? -16.823 -3.128 0.261 1.00 92.06 100 ASN A CA 1
ATOM 797 C C . ASN A 1 100 ? -17.667 -4.245 0.898 1.00 92.06 100 ASN A C 1
ATOM 799 O O . ASN A 1 100 ? -18.846 -4.355 0.595 1.00 92.06 100 ASN A O 1
ATOM 803 N N . GLN A 1 101 ? -17.068 -5.073 1.753 1.00 93.69 101 GLN A N 1
ATOM 804 C CA . GLN A 1 101 ? -17.748 -6.161 2.440 1.00 93.69 101 GLN A CA 1
ATOM 805 C C . GLN A 1 101 ? -18.684 -5.601 3.523 1.00 93.69 101 GLN A C 1
ATOM 807 O O . GLN A 1 101 ? -18.229 -4.870 4.396 1.00 93.69 101 GLN A O 1
ATOM 812 N N . GLU A 1 102 ? -19.980 -5.914 3.461 1.00 94.06 102 GLU A N 1
ATOM 813 C CA . GLU A 1 102 ? -20.999 -5.334 4.359 1.00 94.06 102 GLU A CA 1
ATOM 814 C C . GLU A 1 102 ? -21.248 -6.148 5.633 1.00 94.06 102 GLU A C 1
ATOM 816 O O . GLU A 1 102 ? -21.755 -5.615 6.615 1.00 94.06 102 GLU A O 1
ATOM 821 N N . SER A 1 103 ? -20.867 -7.423 5.637 1.00 94.38 103 SER A N 1
ATOM 822 C CA . SER A 1 103 ? -20.943 -8.310 6.799 1.00 94.38 103 SER A CA 1
ATOM 823 C C . SER A 1 103 ? -19.546 -8.722 7.245 1.00 94.38 103 SER A C 1
ATOM 825 O O . SER A 1 103 ? -18.603 -8.688 6.459 1.00 94.38 103 SER A O 1
ATOM 827 N N . ILE A 1 104 ? -19.388 -9.127 8.502 1.00 96.50 104 ILE A N 1
ATOM 828 C CA . ILE A 1 104 ? -18.145 -9.702 9.023 1.00 96.50 104 ILE A CA 1
ATOM 829 C C . ILE A 1 104 ? -18.482 -11.041 9.677 1.00 96.50 104 ILE A C 1
ATOM 831 O O . ILE A 1 104 ? -19.437 -11.129 10.440 1.00 96.50 104 ILE A O 1
ATOM 835 N N . SER A 1 105 ? -17.755 -12.105 9.333 1.00 95.69 105 SER A N 1
ATOM 836 C CA . SER A 1 105 ? -17.938 -13.400 9.998 1.00 95.69 105 SER A CA 1
ATOM 837 C C . SER A 1 105 ? -17.264 -13.390 11.368 1.00 95.69 105 SER A C 1
ATOM 839 O O . SER A 1 105 ? -16.296 -12.658 11.563 1.00 95.69 105 SER A O 1
ATOM 841 N N . SER A 1 106 ? -17.694 -14.250 12.293 1.00 95.12 106 SER A N 1
ATOM 842 C CA . SER A 1 106 ? -17.086 -14.339 13.631 1.00 95.12 106 SER A CA 1
ATOM 843 C C . SER A 1 106 ? -15.582 -14.644 13.573 1.00 95.12 106 SER A C 1
ATOM 845 O O . SER A 1 106 ? -14.794 -14.034 14.287 1.00 95.12 106 SER A O 1
ATOM 847 N N . VAL A 1 107 ? -15.149 -15.515 12.652 1.00 96.06 107 VAL A N 1
ATOM 848 C CA . VAL A 1 107 ? -13.719 -15.823 12.448 1.00 96.06 107 VAL A CA 1
ATOM 849 C C . VAL A 1 107 ? -12.948 -14.587 11.979 1.00 96.06 107 VAL A C 1
ATOM 851 O O . VAL A 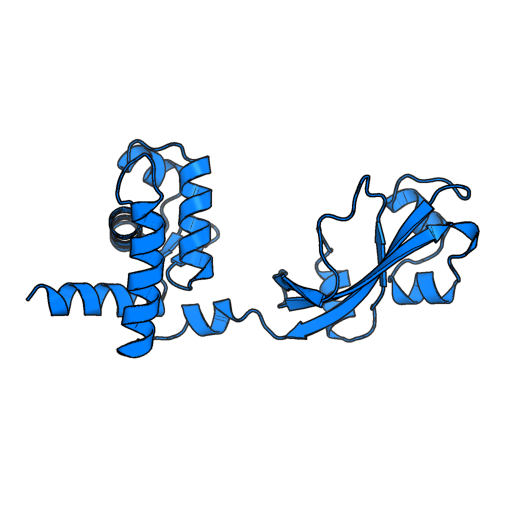1 107 ? -11.898 -14.254 12.525 1.00 96.06 107 VAL A O 1
ATOM 854 N N . GLN A 1 108 ? -13.472 -13.870 10.981 1.00 95.44 108 GLN A N 1
ATOM 855 C CA . GLN A 1 108 ? -12.821 -12.666 10.465 1.00 95.44 108 GLN A CA 1
ATOM 856 C C . GLN A 1 108 ? -12.830 -11.529 11.490 1.00 95.44 108 GLN A C 1
ATOM 858 O O . GLN A 1 108 ? -11.868 -10.764 11.566 1.00 95.44 108 GLN A O 1
ATOM 863 N N . PHE A 1 109 ? -13.901 -11.416 12.274 1.00 97.06 109 PHE A N 1
ATOM 864 C CA . PHE A 1 109 ? -14.009 -10.479 13.379 1.00 97.06 109 PHE A CA 1
ATOM 865 C C . PHE A 1 109 ? -12.884 -10.701 14.390 1.00 97.06 109 PHE A C 1
ATOM 867 O O . PHE A 1 109 ? -12.129 -9.764 14.656 1.00 97.06 109 PHE A O 1
ATOM 874 N N . GLU A 1 110 ? -12.693 -11.937 14.857 1.00 97.56 110 GLU A N 1
ATOM 875 C CA . GLU A 1 110 ? -11.614 -12.279 15.789 1.00 97.56 110 GLU A CA 1
ATOM 876 C C . GLU A 1 110 ? -10.228 -11.999 15.198 1.00 97.56 110 GLU A C 1
ATOM 878 O O . GLU A 1 110 ? -9.355 -11.440 15.865 1.00 97.56 110 GLU A O 1
ATOM 883 N N . GLU A 1 111 ? -10.016 -12.284 13.911 1.00 96.75 111 GLU A N 1
ATOM 884 C CA . GLU A 1 111 ? -8.759 -11.936 13.247 1.00 96.75 111 GLU A CA 1
ATOM 885 C C . GLU A 1 111 ? -8.498 -10.425 13.197 1.00 96.75 111 GLU A C 1
ATOM 887 O O . GLU A 1 111 ? -7.359 -9.978 13.391 1.00 96.75 111 GLU A O 1
ATOM 892 N N . VAL A 1 112 ? -9.519 -9.632 12.858 1.00 97.00 112 VAL A N 1
ATOM 893 C CA . VAL A 1 112 ? -9.422 -8.169 12.804 1.00 97.00 112 VAL A CA 1
ATOM 894 C C . VAL A 1 112 ? -9.151 -7.636 14.202 1.00 97.00 112 VAL A C 1
ATOM 896 O O . VAL A 1 112 ? -8.193 -6.879 14.373 1.00 97.00 112 VAL A O 1
ATOM 899 N N . LYS A 1 113 ? -9.922 -8.087 15.193 1.00 97.38 113 LYS A N 1
ATOM 900 C CA . LYS A 1 113 ? -9.771 -7.717 16.598 1.00 97.38 113 LYS A CA 1
ATOM 901 C C . LYS A 1 113 ? -8.360 -8.022 17.096 1.00 97.38 113 LYS A C 1
ATOM 903 O O . LYS A 1 113 ? -7.661 -7.111 17.532 1.00 97.38 113 LYS A O 1
ATOM 908 N N . PHE A 1 114 ? -7.874 -9.250 16.909 1.00 97.50 114 PHE A N 1
ATOM 909 C CA . PHE A 1 114 ? -6.517 -9.649 17.289 1.00 97.50 114 PHE A CA 1
ATOM 910 C C . PHE A 1 114 ? -5.438 -8.759 16.652 1.00 97.50 114 PHE A C 1
ATOM 912 O O . PHE A 1 114 ? -4.470 -8.357 17.304 1.00 97.50 114 PHE A O 1
ATOM 919 N N . LYS A 1 115 ? -5.585 -8.422 15.363 1.00 97.44 115 LYS A N 1
ATOM 920 C CA . LYS A 1 115 ? -4.648 -7.532 14.659 1.00 97.44 115 LYS A CA 1
ATOM 921 C C . LYS A 1 115 ? -4.674 -6.113 15.237 1.00 97.44 115 LYS A C 1
ATOM 923 O O . LYS A 1 115 ? -3.599 -5.525 15.369 1.00 97.44 115 LYS A O 1
ATOM 928 N N . LEU A 1 116 ? -5.847 -5.572 15.571 1.00 97.81 116 LEU A N 1
ATOM 929 C CA . LEU A 1 116 ? -5.980 -4.252 16.196 1.00 97.81 116 LEU A CA 1
ATOM 930 C C . LEU A 1 116 ? -5.398 -4.242 17.617 1.00 97.81 116 LEU A C 1
ATOM 932 O O . LEU A 1 116 ? -4.553 -3.393 17.904 1.00 97.81 116 LEU A O 1
ATOM 936 N N . ASP A 1 117 ? -5.709 -5.249 18.434 1.00 96.94 117 ASP A N 1
ATOM 937 C CA . ASP A 1 117 ? -5.167 -5.413 19.790 1.00 96.94 117 ASP A CA 1
ATOM 938 C C . ASP A 1 117 ? -3.630 -5.493 19.769 1.00 96.94 117 ASP A C 1
ATOM 940 O O . ASP A 1 117 ? -2.937 -4.838 20.548 1.00 96.94 117 ASP A O 1
ATOM 944 N N . ARG A 1 118 ? -3.055 -6.215 18.797 1.00 97.25 118 ARG A N 1
ATOM 945 C CA . ARG A 1 118 ? -1.597 -6.262 18.573 1.00 97.25 118 ARG A CA 1
ATOM 946 C C . ARG A 1 118 ? -1.001 -4.909 18.183 1.00 97.25 118 ARG A C 1
ATOM 948 O O . ARG A 1 118 ? 0.158 -4.646 18.509 1.00 97.25 118 ARG A O 1
ATOM 955 N N . MET A 1 119 ? -1.724 -4.075 17.432 1.00 96.50 119 MET A N 1
ATOM 956 C CA . MET A 1 119 ? -1.261 -2.725 17.085 1.00 96.50 119 MET A CA 1
ATOM 957 C C . MET A 1 119 ? -1.309 -1.789 18.287 1.00 96.50 119 MET A C 1
ATOM 959 O O . MET A 1 119 ? -0.401 -0.971 18.441 1.00 96.50 119 MET A O 1
ATOM 963 N N . ASP A 1 120 ? -2.342 -1.918 19.112 1.00 97.00 120 ASP A N 1
ATOM 964 C CA . ASP A 1 120 ? -2.507 -1.147 20.338 1.00 97.00 120 ASP A CA 1
ATOM 965 C C . ASP A 1 120 ? -1.462 -1.537 21.385 1.00 97.00 120 ASP A C 1
ATOM 967 O O . ASP A 1 120 ? -0.779 -0.660 21.908 1.00 97.00 120 ASP A O 1
ATOM 971 N N . GLY A 1 121 ? -1.211 -2.832 21.589 1.00 95.81 121 GLY A N 1
ATOM 972 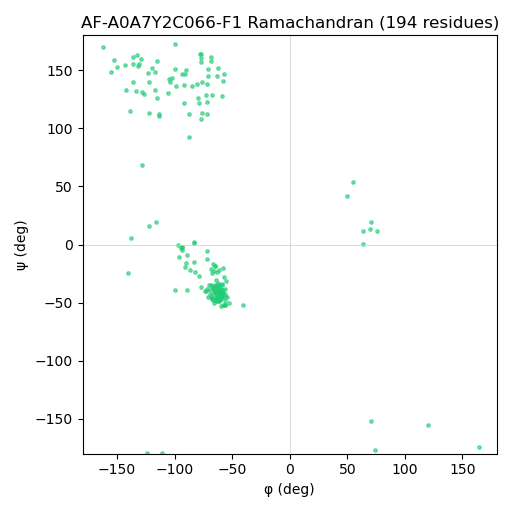C CA . GLY A 1 121 ? -0.183 -3.317 22.518 1.00 95.81 121 GLY A CA 1
ATOM 973 C C . GLY A 1 121 ? 1.259 -2.947 22.135 1.00 95.81 121 GLY A C 1
ATOM 974 O O . GLY A 1 121 ? 2.148 -2.974 22.978 1.00 95.81 121 GLY A O 1
ATOM 975 N N . ARG A 1 122 ? 1.518 -2.577 20.873 1.00 93.88 122 ARG A N 1
ATOM 976 C CA . ARG A 1 122 ? 2.832 -2.087 20.401 1.00 93.88 122 ARG A CA 1
ATOM 977 C C . ARG A 1 122 ? 2.960 -0.562 20.428 1.00 93.88 122 ARG A C 1
ATOM 979 O O . ARG A 1 122 ? 4.006 -0.032 20.057 1.00 93.88 122 ARG A O 1
ATOM 986 N N . SER A 1 123 ? 1.891 0.153 20.765 1.00 92.00 123 SER A N 1
ATOM 987 C CA . SER A 1 123 ? 1.870 1.613 20.781 1.00 92.00 123 SER A CA 1
ATOM 988 C C . SER A 1 123 ? 2.518 2.138 22.058 1.00 92.00 123 SER A C 1
ATOM 990 O O . SER A 1 123 ? 2.068 1.838 23.157 1.00 92.00 123 SER A O 1
ATOM 992 N N . SER A 1 124 ? 3.514 3.015 21.921 1.00 86.75 124 SER A N 1
ATOM 993 C CA . SER A 1 124 ? 4.113 3.729 23.059 1.00 86.75 124 SER A CA 1
ATOM 994 C C . SER A 1 124 ? 3.195 4.803 23.660 1.00 86.75 124 SER A C 1
ATOM 996 O O . SER A 1 124 ? 3.550 5.432 24.646 1.00 86.75 124 SER A O 1
ATOM 998 N N . THR A 1 125 ? 2.042 5.056 23.036 1.00 84.81 125 THR A N 1
ATOM 999 C CA . THR A 1 125 ? 1.067 6.095 23.425 1.00 84.81 125 THR A CA 1
ATOM 1000 C C . THR A 1 125 ? -0.273 5.491 23.855 1.00 84.81 125 THR A C 1
ATOM 1002 O O . THR A 1 125 ? -1.302 6.155 23.800 1.00 84.81 125 THR A O 1
ATOM 1005 N N . GLY A 1 126 ? -0.273 4.200 24.202 1.00 89.00 126 GLY A N 1
ATOM 1006 C CA . GLY A 1 126 ? -1.473 3.447 24.555 1.00 89.00 126 GLY A CA 1
ATOM 1007 C C . GLY A 1 126 ? -2.367 3.083 23.358 1.00 89.00 126 GLY A C 1
ATOM 1008 O O . GLY A 1 126 ? -2.008 3.360 22.199 1.00 89.00 126 GLY A O 1
ATOM 1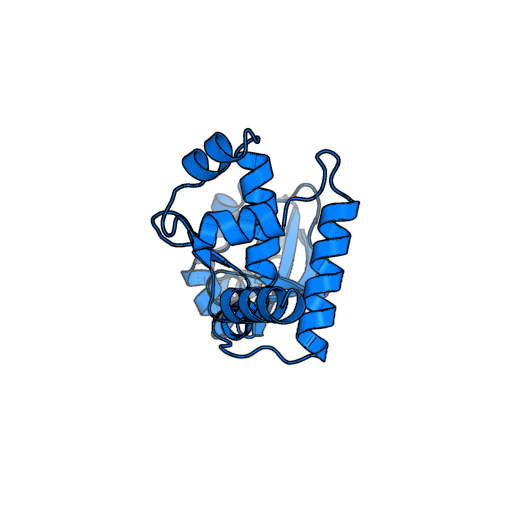009 N N . PRO A 1 127 ? -3.524 2.448 23.629 1.00 94.31 127 PRO A N 1
ATOM 1010 C CA . PRO A 1 127 ? -4.478 2.038 22.605 1.00 94.31 127 PRO A CA 1
ATOM 1011 C C . PRO A 1 127 ? -4.968 3.223 21.771 1.00 94.31 127 PRO A C 1
ATOM 1013 O O . PRO A 1 127 ? -5.193 4.323 22.273 1.00 94.31 127 PRO A O 1
ATOM 1016 N N . TRP A 1 128 ? -5.115 3.014 20.469 1.00 95.69 128 TRP A N 1
ATOM 1017 C CA . TRP A 1 128 ? -5.470 4.060 19.515 1.00 95.69 128 TRP A CA 1
ATOM 1018 C C . TRP A 1 128 ? -6.448 3.587 18.446 1.00 95.69 128 TRP A C 1
ATOM 1020 O O . TRP A 1 128 ? -7.157 4.423 17.885 1.00 95.69 128 TRP A O 1
ATOM 1030 N N . THR A 1 129 ? -6.502 2.287 18.137 1.00 97.44 129 THR A N 1
ATOM 1031 C CA . THR A 1 129 ? -7.271 1.792 16.986 1.00 97.44 129 THR A CA 1
ATOM 1032 C C . THR A 1 129 ? -8.754 2.142 17.098 1.00 97.44 129 THR A C 1
ATOM 1034 O O . THR A 1 129 ? -9.292 2.805 16.210 1.00 97.44 129 THR A O 1
ATOM 1037 N N . MET A 1 130 ? -9.391 1.797 18.220 1.00 96.69 130 MET A N 1
ATOM 1038 C CA . MET A 1 130 ? -10.806 2.084 18.470 1.00 96.69 130 MET A CA 1
ATOM 1039 C C . MET A 1 130 ? -11.105 3.580 18.582 1.00 96.69 130 MET A C 1
ATOM 1041 O O . MET A 1 130 ? -12.134 4.024 18.079 1.00 96.69 130 MET A O 1
ATOM 1045 N N . GLN A 1 131 ? -10.204 4.364 19.184 1.00 96.12 131 GLN A N 1
ATOM 1046 C CA . GLN A 1 131 ? -10.353 5.823 19.272 1.00 96.12 131 GLN A CA 1
ATOM 1047 C C . GLN A 1 131 ? -10.409 6.444 17.873 1.00 96.12 131 GLN A C 1
ATOM 1049 O O . GLN A 1 131 ? -11.317 7.211 17.564 1.00 96.12 131 GLN A O 1
ATOM 1054 N N . VAL A 1 132 ? -9.476 6.059 16.995 1.00 97.19 132 VAL A N 1
ATOM 1055 C CA . VAL A 1 132 ? -9.421 6.561 15.617 1.00 97.19 132 VAL A CA 1
ATOM 1056 C C . VAL A 1 132 ? -10.619 6.085 14.796 1.00 97.19 132 VAL A C 1
ATOM 1058 O O . VAL A 1 132 ? -11.187 6.882 14.052 1.00 97.19 132 VAL A O 1
ATOM 1061 N N . LEU A 1 133 ? -11.021 4.813 14.917 1.00 98.06 133 LEU A N 1
ATOM 1062 C CA . LEU A 1 133 ? -12.187 4.288 14.197 1.00 98.06 133 LEU A CA 1
ATOM 1063 C C . LEU A 1 133 ? -13.469 5.035 14.594 1.00 98.06 133 LEU A C 1
ATOM 1065 O O . LEU A 1 133 ? -14.177 5.524 13.719 1.00 98.06 133 LEU A O 1
ATOM 1069 N N . LYS A 1 134 ? -13.731 5.208 15.893 1.00 97.31 134 LYS A N 1
ATOM 1070 C CA . LYS A 1 134 ? -14.908 5.955 16.363 1.00 97.31 134 LYS A CA 1
ATOM 1071 C C . LYS A 1 134 ? -14.862 7.428 15.965 1.00 97.31 134 LYS A C 1
ATOM 1073 O O . LYS A 1 134 ? -15.868 7.973 15.526 1.00 97.31 134 LYS A O 1
ATOM 1078 N N . LEU A 1 135 ? -13.694 8.067 16.033 1.00 97.44 135 LEU A N 1
ATOM 1079 C CA . LEU A 1 135 ? -13.564 9.466 15.624 1.00 97.44 135 LEU A CA 1
ATOM 1080 C C . LEU A 1 135 ? -13.872 9.659 14.129 1.00 97.44 135 LEU A C 1
ATOM 1082 O O . LEU A 1 135 ? -14.576 10.595 13.762 1.00 97.44 135 LEU A O 1
ATOM 1086 N N . ILE A 1 136 ? -13.398 8.754 13.266 1.00 97.88 136 ILE A N 1
ATOM 1087 C CA . ILE A 1 136 ? -13.713 8.784 11.827 1.00 97.88 136 ILE A CA 1
ATOM 1088 C C . ILE A 1 136 ? -15.194 8.462 11.570 1.00 97.88 136 ILE A C 1
ATOM 1090 O O . ILE A 1 136 ? -15.774 9.015 10.637 1.00 97.88 136 ILE A O 1
ATOM 1094 N N . GLN A 1 137 ? -15.807 7.577 12.366 1.00 97.69 137 GLN A N 1
ATOM 1095 C CA . GLN A 1 137 ? -17.241 7.275 12.281 1.00 97.69 137 GLN A CA 1
ATOM 1096 C C . GLN A 1 137 ? -18.089 8.515 12.588 1.00 97.69 137 GLN A C 1
ATOM 1098 O O . GLN A 1 137 ? -19.013 8.817 11.839 1.00 97.69 137 GLN A O 1
ATOM 1103 N N . ASN A 1 138 ? -17.735 9.242 13.651 1.00 97.38 138 ASN A N 1
ATOM 1104 C CA . ASN A 1 138 ? -18.488 10.396 14.144 1.00 97.38 138 ASN A CA 1
ATOM 1105 C C . ASN A 1 138 ? -18.233 11.671 13.333 1.00 97.38 138 ASN A C 1
ATOM 1107 O O . ASN A 1 138 ? -19.094 12.544 13.264 1.00 97.38 138 ASN A O 1
ATOM 1111 N N . HIS A 1 139 ? -17.061 11.781 12.705 1.00 96.62 139 HIS A N 1
ATOM 1112 C CA . HIS A 1 139 ? -16.678 12.947 11.914 1.00 96.62 139 HIS A CA 1
ATOM 1113 C C . HIS A 1 139 ? -16.194 12.537 10.513 1.00 96.62 139 HIS A C 1
ATOM 1115 O O . HIS A 1 139 ? -15.003 12.669 10.190 1.00 96.62 139 HIS A O 1
ATOM 1121 N N . PRO A 1 140 ? -17.099 12.030 9.654 1.00 96.44 140 PRO A N 1
ATOM 1122 C CA . PRO A 1 140 ? -16.748 11.642 8.296 1.00 96.44 140 PRO A CA 1
ATOM 1123 C C . PRO A 1 140 ? -16.252 12.848 7.488 1.00 96.44 140 PRO A C 1
ATOM 1125 O O . PRO A 1 140 ? -16.627 13.992 7.736 1.00 96.44 140 PRO A O 1
ATOM 1128 N N . HIS A 1 141 ? -15.391 12.586 6.504 1.00 96.44 141 HIS A N 1
ATOM 1129 C CA . HIS A 1 141 ? -14.801 13.590 5.605 1.00 96.44 141 HIS A CA 1
ATOM 1130 C C . HIS A 1 141 ? -13.901 14.636 6.283 1.00 96.44 141 HIS A C 1
ATOM 1132 O O . HIS A 1 141 ? -13.438 15.570 5.628 1.00 96.44 141 HIS A O 1
ATOM 1138 N N . GLN A 1 142 ? -13.534 14.442 7.552 1.00 96.56 142 GLN A N 1
ATOM 1139 C CA . GLN A 1 142 ? -12.561 15.310 8.209 1.00 96.56 142 GLN A CA 1
ATOM 1140 C C . GLN A 1 142 ? -11.123 15.034 7.772 1.00 96.56 142 GLN A C 1
ATOM 1142 O O . GLN A 1 142 ? -10.687 13.890 7.590 1.00 96.56 142 GLN A O 1
ATOM 1147 N N . ARG A 1 143 ? -10.356 16.116 7.603 1.00 94.56 143 ARG A N 1
ATOM 1148 C CA . ARG A 1 143 ? -8.940 16.049 7.223 1.00 94.56 143 ARG A CA 1
ATOM 1149 C C . ARG A 1 143 ? -8.108 15.448 8.355 1.00 94.56 143 ARG A C 1
ATOM 1151 O O . ARG A 1 143 ? -8.450 15.534 9.527 1.00 94.56 143 ARG A O 1
ATOM 1158 N N . ALA A 1 144 ? -6.938 14.917 8.001 1.00 93.38 144 ALA A N 1
ATOM 1159 C CA . ALA A 1 144 ? -5.999 14.378 8.987 1.00 93.38 144 ALA A CA 1
ATOM 1160 C C . ALA A 1 144 ? -5.569 15.394 10.058 1.00 93.38 144 ALA A C 1
ATOM 1162 O O . ALA A 1 144 ? -5.222 14.959 11.144 1.00 93.38 144 ALA A O 1
ATOM 1163 N N . GLN A 1 145 ? -5.569 16.700 9.753 1.00 95.38 145 GLN A N 1
ATOM 1164 C CA . GLN A 1 145 ? -5.242 17.733 10.741 1.00 95.38 145 GLN A CA 1
ATOM 1165 C C . GLN A 1 145 ? -6.293 17.778 11.854 1.00 95.38 145 GLN A C 1
ATOM 1167 O O . GLN A 1 145 ? -5.926 17.607 13.002 1.00 95.38 145 GLN A O 1
ATOM 1172 N N . PHE A 1 146 ? -7.582 17.848 11.508 1.00 96.44 146 PHE A N 1
ATOM 1173 C CA . PHE A 1 146 ? -8.671 17.801 12.489 1.00 96.44 146 PHE A CA 1
ATOM 1174 C C . PHE A 1 146 ? -8.558 16.576 13.405 1.00 96.44 146 PHE A C 1
ATOM 1176 O O . PHE A 1 146 ? -8.543 16.711 14.620 1.00 96.44 146 PHE A O 1
ATOM 1183 N N . LEU A 1 147 ? -8.388 15.381 12.826 1.00 95.06 147 LEU A N 1
ATOM 1184 C CA . LEU A 1 147 ? -8.260 14.150 13.617 1.00 95.06 147 LEU A CA 1
ATOM 1185 C C . LEU A 1 147 ? -7.023 14.158 14.530 1.00 95.06 147 LEU A C 1
ATOM 1187 O O . LEU A 1 147 ? -7.041 13.542 15.590 1.00 95.06 147 LEU A O 1
ATOM 1191 N N . ALA A 1 148 ? -5.938 14.799 14.094 1.00 95.56 148 ALA A N 1
ATOM 1192 C CA . ALA A 1 148 ? -4.708 14.928 14.866 1.00 95.56 148 ALA A CA 1
ATOM 1193 C C . ALA A 1 148 ? -4.898 15.884 16.047 1.00 95.56 148 ALA A C 1
ATOM 1195 O O . ALA A 1 148 ? -4.524 15.528 17.160 1.00 95.56 148 ALA A O 1
ATOM 1196 N N . ASP A 1 149 ? -5.541 17.027 15.806 1.00 96.75 149 ASP A N 1
ATOM 1197 C CA . ASP A 1 149 ? -5.835 18.038 16.821 1.00 96.75 149 ASP A CA 1
ATOM 1198 C C . ASP A 1 149 ? -6.786 17.473 17.885 1.00 96.75 149 ASP A C 1
ATOM 1200 O O . ASP A 1 149 ? -6.500 17.562 19.072 1.00 96.75 149 ASP A O 1
ATOM 1204 N N . THR A 1 150 ? -7.862 16.788 17.475 1.00 95.25 150 THR A N 1
ATOM 1205 C CA . THR A 1 150 ? -8.822 16.169 18.409 1.00 95.25 150 THR A CA 1
ATOM 1206 C C . THR A 1 150 ? -8.207 15.061 19.265 1.00 95.25 150 THR A C 1
ATOM 1208 O O . THR A 1 150 ? -8.660 14.825 20.379 1.00 95.25 150 THR A O 1
ATOM 1211 N N . LEU A 1 151 ? -7.205 14.345 18.747 1.00 93.12 151 LEU A N 1
ATOM 1212 C CA . LEU A 1 151 ? -6.523 13.278 19.485 1.00 93.12 151 LEU A CA 1
ATOM 1213 C C . LEU A 1 151 ? -5.262 13.761 20.206 1.00 93.12 151 LEU A C 1
ATOM 1215 O O . LEU A 1 151 ? -4.601 12.928 20.822 1.00 93.12 151 LEU A O 1
ATOM 1219 N N . GLU A 1 152 ? -4.897 15.040 20.069 1.00 93.81 152 GLU A N 1
ATOM 1220 C CA . GLU A 1 152 ? -3.628 15.609 20.541 1.00 93.81 152 GLU A CA 1
ATOM 1221 C C . GLU A 1 152 ? -2.410 14.773 20.098 1.00 93.81 152 GLU A C 1
ATOM 1223 O O . GLU A 1 152 ? -1.477 14.487 20.852 1.00 93.81 152 GLU A O 1
ATOM 1228 N N . ARG A 1 153 ? -2.426 14.317 18.840 1.00 91.50 153 ARG A N 1
ATOM 1229 C CA . ARG A 1 153 ? -1.400 13.430 18.273 1.00 91.50 153 ARG A CA 1
ATOM 1230 C C . ARG A 1 153 ? -0.700 14.072 17.092 1.00 91.50 153 ARG A C 1
ATOM 1232 O O . ARG A 1 153 ? -1.285 14.813 16.313 1.00 91.50 153 ARG A O 1
ATOM 1239 N N . ASP A 1 154 ? 0.549 13.671 16.879 1.00 94.19 154 ASP A N 1
ATOM 1240 C CA . ASP A 1 154 ? 1.272 14.032 15.663 1.00 94.19 154 ASP A CA 1
ATOM 1241 C C . ASP A 1 154 ? 0.533 13.541 14.401 1.00 94.19 154 ASP A C 1
ATOM 1243 O O . ASP A 1 154 ? 0.201 12.356 14.253 1.00 94.19 154 ASP A O 1
ATOM 1247 N N . LYS A 1 155 ? 0.311 14.463 13.459 1.00 94.75 155 LYS A N 1
ATOM 1248 C CA . LYS A 1 155 ? -0.458 14.220 12.234 1.00 94.75 155 LYS A CA 1
ATOM 1249 C C . LYS A 1 155 ? 0.158 13.146 11.342 1.00 94.75 155 LYS A C 1
ATOM 1251 O O . LYS A 1 155 ? -0.575 12.355 10.739 1.00 94.75 155 LYS A O 1
ATOM 1256 N N . ASP A 1 156 ? 1.479 13.112 11.193 1.00 93.81 156 ASP A N 1
ATOM 1257 C CA . ASP A 1 156 ? 2.116 12.167 10.275 1.00 93.81 156 ASP A CA 1
ATOM 1258 C C . ASP A 1 156 ? 2.173 10.755 10.863 1.00 93.81 156 ASP A C 1
ATOM 1260 O O . ASP A 1 156 ? 1.881 9.786 10.147 1.00 93.81 156 ASP A O 1
ATOM 1264 N N . LYS A 1 157 ? 2.394 10.626 12.176 1.00 92.56 157 LYS A N 1
ATOM 1265 C CA . LYS A 1 157 ? 2.181 9.373 12.915 1.00 92.56 157 LYS A CA 1
ATOM 1266 C C . LYS A 1 157 ? 0.730 8.903 12.797 1.00 92.56 157 LYS A C 1
ATOM 1268 O O . LYS A 1 157 ? 0.495 7.732 12.482 1.00 92.56 157 LYS A O 1
ATOM 1273 N N . LEU A 1 158 ? -0.248 9.801 12.945 1.00 93.88 158 LEU A N 1
ATOM 1274 C CA . LEU A 1 158 ? -1.663 9.460 12.778 1.00 93.88 158 LEU A CA 1
ATOM 1275 C C . LEU A 1 158 ? -1.971 8.973 11.354 1.00 93.88 158 LEU A C 1
ATOM 1277 O O . LEU A 1 158 ? -2.638 7.956 11.179 1.00 93.88 158 LEU A O 1
ATOM 1281 N N . LYS A 1 159 ? -1.427 9.614 10.315 1.00 94.56 159 LYS A N 1
ATOM 1282 C CA . LYS A 1 159 ? -1.585 9.153 8.922 1.00 94.56 159 LYS A CA 1
ATOM 1283 C C . LYS A 1 159 ? -0.988 7.766 8.689 1.00 94.56 159 LYS A C 1
ATOM 1285 O O . LYS A 1 159 ? -1.526 6.999 7.887 1.00 94.56 159 LYS A O 1
ATOM 1290 N N . ILE A 1 160 ? 0.115 7.423 9.359 1.00 94.50 160 ILE A N 1
ATOM 1291 C CA . ILE A 1 160 ? 0.667 6.060 9.331 1.00 94.50 160 ILE A CA 1
ATOM 1292 C C . ILE A 1 160 ? -0.319 5.072 9.954 1.00 94.50 160 ILE A C 1
ATOM 1294 O O . ILE A 1 160 ? -0.571 4.018 9.371 1.00 94.50 160 ILE A O 1
ATOM 1298 N N . ASN A 1 161 ? -0.917 5.429 11.085 1.00 94.94 161 ASN A N 1
ATOM 1299 C CA . ASN A 1 161 ? -1.911 4.615 11.774 1.00 94.94 161 ASN A CA 1
ATOM 1300 C C . ASN A 1 161 ? -3.198 4.429 10.951 1.00 94.94 161 ASN A C 1
ATOM 1302 O O . ASN A 1 161 ? -3.604 3.294 10.702 1.00 94.94 161 ASN A O 1
ATOM 1306 N N . ILE A 1 162 ? -3.761 5.500 10.386 1.00 95.56 162 ILE A N 1
ATOM 1307 C CA . ILE A 1 162 ? -4.923 5.425 9.484 1.00 95.56 162 ILE A CA 1
ATOM 1308 C C . ILE A 1 162 ? -4.612 4.554 8.256 1.00 95.56 162 ILE A C 1
ATOM 1310 O O . ILE A 1 162 ? -5.470 3.805 7.791 1.00 95.56 162 ILE A O 1
ATOM 1314 N N . ARG A 1 163 ? -3.372 4.577 7.744 1.00 94.62 163 ARG A N 1
ATOM 1315 C CA . ARG A 1 163 ? -2.953 3.690 6.646 1.00 94.62 163 ARG A CA 1
ATOM 1316 C C . ARG A 1 163 ? -2.983 2.211 7.040 1.00 94.62 163 ARG A C 1
ATOM 1318 O O . ARG A 1 163 ? -3.329 1.392 6.191 1.00 94.62 163 ARG A O 1
ATOM 1325 N N . LYS A 1 164 ? -2.644 1.861 8.287 1.00 95.12 164 LYS A N 1
ATOM 1326 C CA . LYS A 1 164 ? -2.758 0.480 8.791 1.00 95.12 164 LYS A CA 1
ATOM 1327 C C . LYS A 1 164 ? -4.223 0.032 8.794 1.00 95.12 164 LYS A C 1
ATOM 1329 O O . LYS A 1 164 ? -4.520 -1.006 8.212 1.00 95.12 164 LYS A O 1
ATOM 1334 N N . LEU A 1 165 ? -5.129 0.864 9.318 1.00 96.88 165 LEU A N 1
ATOM 1335 C CA . LEU A 1 165 ? -6.575 0.591 9.313 1.00 96.88 165 LEU A CA 1
ATOM 1336 C C . LEU A 1 165 ? -7.135 0.457 7.888 1.00 96.88 165 LEU A C 1
ATOM 1338 O O . LEU A 1 165 ? -7.863 -0.485 7.583 1.00 96.88 165 LEU A O 1
ATOM 1342 N N . LYS A 1 166 ? -6.724 1.348 6.976 1.00 94.56 166 LYS A N 1
ATOM 1343 C CA . LYS A 1 166 ? -7.098 1.284 5.556 1.00 94.56 166 LYS A CA 1
ATOM 1344 C C . LYS A 1 166 ? -6.636 -0.019 4.902 1.00 94.56 166 LYS A C 1
ATOM 1346 O O . LYS A 1 166 ? -7.351 -0.583 4.080 1.00 94.56 166 LYS A O 1
ATOM 1351 N N . ASN A 1 167 ? -5.436 -0.496 5.231 1.00 92.88 167 ASN A N 1
ATOM 1352 C CA . ASN A 1 167 ? -4.915 -1.751 4.685 1.00 92.88 167 ASN A CA 1
ATOM 1353 C C . ASN A 1 167 ? -5.686 -2.980 5.184 1.00 92.88 167 ASN A C 1
ATOM 1355 O O . ASN A 1 167 ? -5.716 -3.978 4.474 1.00 92.88 167 ASN A O 1
ATOM 1359 N N . MET A 1 168 ? -6.331 -2.887 6.348 1.00 94.25 168 MET A N 1
ATOM 1360 C CA . MET A 1 168 ? -7.267 -3.895 6.856 1.00 94.25 168 MET A CA 1
ATOM 1361 C C . MET A 1 168 ? -8.686 -3.731 6.290 1.00 94.25 168 MET A C 1
ATOM 1363 O O . MET A 1 168 ? -9.585 -4.467 6.669 1.00 94.25 168 MET A O 1
ATOM 1367 N N . GLY A 1 169 ? -8.901 -2.763 5.396 1.00 95.50 169 GLY A N 1
ATOM 1368 C CA . GLY A 1 169 ? -10.204 -2.505 4.798 1.00 95.50 169 GLY A CA 1
ATOM 1369 C C . GLY A 1 169 ? -11.189 -1.795 5.722 1.00 95.50 169 GLY A C 1
ATOM 1370 O O . GLY A 1 169 ? -12.344 -1.715 5.340 1.00 95.50 169 GLY A O 1
ATOM 1371 N N . LEU A 1 170 ? -10.772 -1.260 6.879 1.00 97.50 170 LEU A N 1
ATOM 1372 C CA . LEU A 1 170 ? -11.665 -0.657 7.889 1.00 97.50 170 LEU A CA 1
ATOM 1373 C C . LEU A 1 170 ? -11.975 0.829 7.643 1.00 97.50 170 LEU A C 1
ATOM 1375 O O . LEU A 1 170 ? -12.969 1.360 8.132 1.00 97.50 170 LEU A O 1
ATOM 1379 N N . THR A 1 171 ? -11.123 1.522 6.888 1.00 97.12 171 THR A N 1
ATOM 1380 C CA . THR A 1 171 ? -11.299 2.942 6.552 1.00 97.12 171 THR A CA 1
ATOM 1381 C C . THR A 1 171 ? -11.124 3.185 5.059 1.00 97.12 171 THR A C 1
ATOM 1383 O O . THR A 1 171 ? -10.435 2.445 4.349 1.00 97.12 171 THR A O 1
ATOM 1386 N N . GLN A 1 172 ? -11.732 4.262 4.570 1.00 94.44 172 GLN A N 1
ATOM 1387 C CA . GLN A 1 172 ? -11.620 4.731 3.196 1.00 94.44 172 GLN A CA 1
ATOM 1388 C C . GLN A 1 172 ? -11.084 6.162 3.188 1.00 94.44 172 GLN A C 1
ATOM 1390 O O . GLN A 1 172 ? -11.433 6.979 4.035 1.00 94.44 172 GLN A O 1
ATOM 1395 N N . ARG A 1 173 ? -10.189 6.455 2.239 1.00 92.12 173 ARG A N 1
ATOM 1396 C CA . ARG A 1 173 ? -9.692 7.814 1.993 1.00 92.12 173 ARG A CA 1
ATOM 1397 C C . ARG A 1 173 ? -10.471 8.396 0.825 1.00 92.12 173 ARG A C 1
ATOM 1399 O O . ARG A 1 173 ? -10.561 7.728 -0.204 1.00 92.12 173 ARG A O 1
ATOM 1406 N N . HIS A 1 174 ? -10.878 9.648 0.970 1.00 92.00 174 HIS A N 1
ATOM 1407 C CA . HIS A 1 174 ? -11.492 10.451 -0.082 1.00 92.00 174 HIS A CA 1
ATOM 1408 C C . HIS A 1 174 ? -10.553 11.574 -0.521 1.00 92.00 174 HIS A C 1
ATOM 1410 O O . HIS A 1 174 ? -9.430 11.703 -0.014 1.00 92.00 174 HIS A O 1
ATOM 1416 N N . GLU A 1 175 ? -11.005 12.383 -1.474 1.00 88.12 175 GLU A N 1
ATOM 1417 C CA . GLU A 1 175 ? -10.350 13.652 -1.798 1.00 88.12 175 GLU A CA 1
ATOM 1418 C C . GLU A 1 175 ? -10.221 14.521 -0.539 1.00 88.12 175 GLU A C 1
ATOM 1420 O O . GLU A 1 175 ? -9.129 14.988 -0.205 1.00 88.12 175 GLU A O 1
ATOM 1425 N N . VAL A 1 176 ? -11.311 14.602 0.231 1.00 91.00 176 VAL A N 1
ATOM 1426 C CA . VAL A 1 176 ? -11.354 15.265 1.533 1.00 91.00 176 VAL A CA 1
ATOM 1427 C C . VAL A 1 176 ? -11.597 14.236 2.636 1.00 91.00 176 VAL A C 1
ATOM 1429 O O . VAL A 1 176 ? -12.670 13.648 2.758 1.00 91.00 176 VAL A O 1
ATOM 1432 N N . GLY A 1 177 ? -10.562 14.018 3.445 1.00 93.38 177 GLY A N 1
ATOM 1433 C CA . GLY A 1 177 ? -10.663 13.256 4.684 1.00 93.38 177 GLY A CA 1
ATOM 1434 C C . GLY A 1 177 ? -10.877 11.750 4.527 1.00 93.38 177 GLY A C 1
ATOM 1435 O O . GLY A 1 177 ? -10.408 11.120 3.570 1.00 93.38 177 GLY A O 1
ATOM 1436 N N . TYR A 1 178 ? -11.536 11.171 5.531 1.00 96.31 178 TYR A N 1
ATOM 1437 C CA . TYR A 1 178 ? -11.706 9.728 5.691 1.00 96.31 178 TYR A CA 1
ATOM 1438 C C . TYR A 1 178 ? -13.137 9.369 6.091 1.00 96.31 178 TYR A C 1
ATOM 1440 O O . TYR A 1 178 ? -13.831 10.170 6.708 1.00 96.31 178 TYR A O 1
ATOM 1448 N N . THR A 1 179 ? -13.552 8.145 5.779 1.00 97.62 179 THR A N 1
ATOM 1449 C CA . THR A 1 179 ? -14.770 7.529 6.323 1.00 97.62 179 THR A CA 1
ATOM 1450 C C . THR A 1 179 ? -14.474 6.113 6.799 1.00 97.62 179 THR A C 1
ATOM 1452 O O . THR A 1 179 ? -13.466 5.507 6.414 1.00 97.62 179 THR A O 1
ATOM 1455 N N . ILE A 1 180 ? -15.368 5.565 7.617 1.00 97.94 180 ILE A N 1
ATOM 1456 C CA . ILE A 1 180 ? -15.406 4.129 7.885 1.00 97.94 180 ILE A CA 1
ATOM 1457 C C . ILE A 1 180 ? -15.930 3.409 6.639 1.00 97.94 180 ILE A C 1
ATOM 1459 O O . ILE A 1 180 ? -16.835 3.896 5.957 1.00 97.94 180 ILE A O 1
ATOM 1463 N N . SER A 1 181 ? -15.312 2.282 6.302 1.00 97.56 181 SER A N 1
ATOM 1464 C CA . SER A 1 181 ? -15.768 1.419 5.209 1.00 97.56 181 SER A CA 1
ATOM 1465 C C . SER A 1 181 ? -16.986 0.581 5.629 1.00 97.56 181 SER A C 1
ATOM 1467 O O . SER A 1 181 ? -17.207 0.413 6.825 1.00 97.56 181 SER A O 1
ATOM 1469 N N . PRO A 1 182 ? -17.739 -0.015 4.691 1.00 97.69 182 PRO A N 1
ATOM 1470 C CA . PRO A 1 182 ? -18.684 -1.092 4.992 1.00 97.69 182 PRO A CA 1
ATOM 1471 C C . PRO A 1 182 ? -18.172 -2.125 6.014 1.00 97.69 182 PRO A C 1
ATOM 1473 O O . PRO A 1 182 ? -18.791 -2.297 7.062 1.00 97.69 182 PRO A O 1
ATOM 1476 N N . LEU A 1 183 ? -16.978 -2.692 5.803 1.00 97.81 183 LEU A N 1
ATOM 1477 C CA . LEU A 1 183 ? -16.404 -3.681 6.727 1.00 97.81 183 LEU A CA 1
ATOM 1478 C C . LEU A 1 183 ? -16.076 -3.079 8.097 1.00 97.81 183 LEU A C 1
ATOM 1480 O O . LEU A 1 183 ? -16.259 -3.721 9.126 1.00 97.81 183 LEU A O 1
ATOM 1484 N N . GLY A 1 184 ? -15.591 -1.838 8.125 1.00 97.69 184 GLY A N 1
ATOM 1485 C CA . GLY A 1 184 ? -15.322 -1.131 9.371 1.00 97.69 184 GLY A CA 1
ATOM 1486 C C . GLY A 1 184 ? -16.597 -0.857 10.168 1.00 97.69 184 GLY A C 1
ATOM 1487 O O . GLY A 1 184 ? -16.559 -0.938 11.390 1.00 97.69 184 GLY A O 1
ATOM 1488 N N . LYS A 1 185 ? -17.726 -0.587 9.497 1.00 97.88 185 LYS A N 1
ATOM 1489 C CA . LYS A 1 185 ? -19.034 -0.447 10.152 1.00 97.88 185 LYS A CA 1
ATOM 1490 C C . LYS A 1 185 ? -19.485 -1.783 10.732 1.00 97.88 185 LYS A C 1
ATOM 1492 O O . LYS A 1 185 ? -19.831 -1.824 11.904 1.00 97.88 185 LYS A O 1
ATOM 1497 N N . ALA A 1 186 ? -19.403 -2.862 9.951 1.00 97.62 186 ALA A N 1
ATOM 1498 C CA . ALA A 1 186 ? -19.729 -4.208 10.422 1.00 97.62 186 ALA A CA 1
ATOM 1499 C C . ALA A 1 186 ? -18.904 -4.592 11.663 1.00 97.62 186 ALA A C 1
ATOM 1501 O O . ALA A 1 186 ? -19.456 -5.054 12.655 1.00 97.62 186 ALA A O 1
ATOM 1502 N N . TYR A 1 187 ? -17.596 -4.312 11.644 1.00 98.00 187 TYR A N 1
ATOM 1503 C CA . TYR A 1 187 ? -16.717 -4.532 12.792 1.00 98.00 187 TYR A CA 1
ATOM 1504 C C . TYR A 1 187 ? -17.117 -3.703 14.025 1.00 98.00 187 TYR A C 1
ATOM 1506 O O . TYR A 1 187 ? -17.147 -4.232 15.133 1.00 98.00 187 TYR A O 1
ATOM 1514 N N . LEU A 1 188 ? -17.414 -2.408 13.858 1.00 97.50 188 LEU A N 1
ATOM 1515 C CA . LEU A 1 188 ? -17.814 -1.541 14.973 1.00 97.50 188 LEU A CA 1
ATOM 1516 C C . LEU A 1 188 ? -19.151 -1.973 15.587 1.00 97.50 188 LEU A C 1
ATOM 1518 O O . LEU A 1 188 ? -19.255 -1.991 16.811 1.00 97.50 188 LEU A O 1
ATOM 1522 N N . ASN A 1 189 ? -20.119 -2.369 14.760 1.00 96.44 189 ASN A N 1
ATOM 1523 C CA . ASN A 1 189 ? -21.408 -2.877 15.224 1.00 96.44 189 ASN A CA 1
ATOM 1524 C C . ASN A 1 189 ? -21.234 -4.154 16.059 1.00 96.44 189 ASN A C 1
ATOM 1526 O O . ASN A 1 189 ? -21.817 -4.267 17.130 1.00 96.44 189 ASN A O 1
ATOM 1530 N N . GLU A 1 190 ? -20.379 -5.082 15.622 1.00 96.06 190 GLU A N 1
ATOM 1531 C CA . GLU A 1 190 ? -20.108 -6.311 16.377 1.00 96.06 190 GLU A CA 1
ATOM 1532 C C . GLU A 1 190 ? -19.463 -6.016 17.744 1.00 96.06 190 GLU A C 1
ATOM 1534 O O . GLU A 1 190 ? -19.835 -6.602 18.758 1.00 96.06 190 GLU A O 1
ATOM 1539 N N . ILE A 1 191 ? -18.555 -5.033 17.814 1.00 95.12 191 ILE A N 1
ATOM 1540 C CA . ILE A 1 191 ? -17.983 -4.567 19.091 1.00 95.12 191 ILE A CA 1
ATOM 1541 C C . ILE A 1 191 ? -19.051 -3.974 20.021 1.00 95.12 191 ILE A C 1
ATOM 1543 O O . ILE A 1 191 ? -18.923 -4.094 21.239 1.00 95.12 191 ILE A O 1
ATOM 1547 N N . GLU A 1 192 ? -20.054 -3.280 19.485 1.00 92.31 192 GLU A N 1
ATOM 1548 C CA . GLU A 1 192 ? -21.146 -2.697 20.276 1.00 92.31 192 GLU A CA 1
ATOM 1549 C C . GLU A 1 192 ? -22.119 -3.768 20.772 1.00 92.31 192 GLU A C 1
ATOM 1551 O O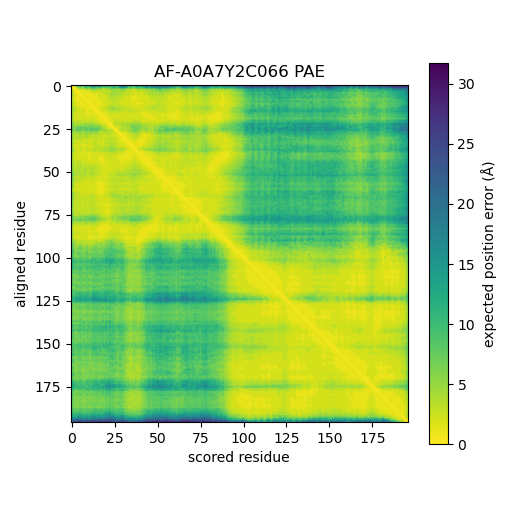 . GLU A 1 192 ? -22.494 -3.747 21.945 1.00 92.31 192 GLU A O 1
ATOM 1556 N N . ASN A 1 193 ? -22.421 -4.760 19.933 1.00 90.81 193 ASN A N 1
ATOM 1557 C CA . ASN A 1 193 ? -23.232 -5.916 20.306 1.00 90.81 193 ASN A CA 1
ATOM 1558 C C . ASN A 1 193 ? -22.601 -6.715 21.456 1.00 90.81 193 ASN A C 1
ATOM 1560 O O . ASN A 1 193 ? -23.310 -7.136 22.356 1.00 90.81 193 ASN A O 1
ATOM 1564 N N . LEU A 1 194 ? -21.272 -6.872 21.479 1.00 87.62 194 LEU A N 1
ATOM 1565 C CA . LEU A 1 194 ? -20.557 -7.576 22.557 1.00 87.62 194 LEU A CA 1
ATOM 1566 C C . LEU A 1 194 ? -20.500 -6.811 23.892 1.00 87.62 194 LEU A C 1
ATOM 1568 O O . LEU A 1 194 ? -20.058 -7.367 24.897 1.00 87.62 194 LEU A O 1
ATOM 1572 N N . LYS A 1 195 ? -20.850 -5.521 23.901 1.00 76.38 195 LYS A N 1
ATOM 1573 C CA . LYS A 1 195 ? -20.880 -4.684 25.114 1.00 76.38 195 LYS A CA 1
ATOM 1574 C C . LYS A 1 195 ? -22.265 -4.588 25.746 1.00 76.38 195 LYS A C 1
ATOM 1576 O O . LYS A 1 195 ? -22.366 -4.023 26.834 1.00 76.38 195 LYS A O 1
ATOM 1581 N N . THR A 1 196 ? -23.282 -5.059 25.033 1.00 54.94 196 THR A N 1
ATOM 1582 C CA . THR A 1 196 ? -24.681 -5.091 25.464 1.00 54.94 196 THR A CA 1
ATOM 1583 C C . THR A 1 196 ? -24.966 -6.448 26.088 1.00 54.94 196 THR A C 1
ATOM 1585 O O . THR A 1 196 ? -25.668 -6.469 27.120 1.00 54.94 196 THR A O 1
#

Foldseek 3Di:
DDDDPVQVVCQQVVQAFKDKADDPDDPDDQQDWDQDPFAIKHWHDKDKDQLLPCDPVNCRNHVHPDSVRVCVVRVHDNGDIIIIIGMHHDDHHVLVVQLQDQAADPVRLVVVVVVQVVVQVPDPVHRDLVVLLVVCAVDPLAALVVSCVVVVHDSVVVVVVVVVCSSSSQKDDDPGHIHGGSNVVNSVVVVVVVVD